Protein AF-A0A7S1D999-F1 (afdb_monomer_lite)

Sequence (293 aa):
MGGFPSGSELALCLEAIHGLDADVITWDFGMTDIPKWWKKAWYSYRTALHRNRPMIVDLNLQSGGHEGDSFPMRAWTNVPRYLEQFGVPAFHMKLAAWQHIKKELPDMFGLSYQEMDKVPKFVRHFKCQDKIEEGDPTCKTMKYTNINDKRCDNRKGQVSWHPGWRFNAIMGNLLAFFVADNLIEALKSLKEEEAGKDNKINPLELMEKYKKEEETDYEGLRSKANFTEALLFKGDGLNLLLGMEGNVSMHAKEWFTSEASVCHTAILPAQSRYLGYVTEREGEPYTFDNYRN

Radius of gyration: 22.51 Å; chains: 1; bounding box: 45×56×66 Å

pLDDT: mean 71.19, std 16.73, range [33.34, 96.75]

Structure (mmCIF, N/CA/C/O backbone):
data_AF-A0A7S1D999-F1
#
_entry.id   AF-A0A7S1D999-F1
#
loop_
_atom_site.group_PDB
_atom_site.id
_atom_site.type_symbol
_atom_site.label_atom_id
_atom_site.label_alt_id
_atom_site.label_comp_id
_atom_site.label_asym_id
_atom_site.label_entity_id
_atom_site.label_seq_id
_atom_site.pdbx_PDB_ins_code
_atom_site.Cartn_x
_atom_site.Cartn_y
_atom_site.Cartn_z
_atom_site.occupancy
_atom_site.B_iso_or_equiv
_atom_site.auth_seq_id
_atom_site.auth_comp_id
_atom_site.auth_asym_id
_atom_site.auth_atom_id
_atom_site.pdbx_PDB_model_num
ATOM 1 N N . MET A 1 1 ? 1.912 8.485 -21.912 1.00 38.12 1 MET A N 1
ATOM 2 C CA . MET A 1 1 ? 0.872 9.095 -21.062 1.00 38.12 1 MET A CA 1
ATOM 3 C C . MET A 1 1 ? 1.451 9.234 -19.666 1.00 38.12 1 MET A C 1
ATOM 5 O O . MET A 1 1 ? 2.079 8.289 -19.206 1.00 38.12 1 MET A O 1
ATOM 9 N N . GLY A 1 2 ? 1.404 10.450 -19.118 1.00 47.75 2 GLY A N 1
ATOM 10 C CA . GLY A 1 2 ? 1.969 10.816 -17.815 1.00 47.75 2 GLY A CA 1
ATOM 11 C C . GLY A 1 2 ? 1.051 10.424 -16.658 1.00 47.75 2 GLY A C 1
ATOM 12 O O . GLY A 1 2 ? -0.051 9.938 -16.897 1.00 47.75 2 GLY A O 1
ATOM 13 N N . GLY A 1 3 ? 1.526 10.611 -15.424 1.00 55.38 3 GLY A N 1
ATOM 14 C CA . GLY A 1 3 ? 0.766 10.281 -14.217 1.00 55.38 3 GLY A CA 1
ATOM 15 C C . GLY A 1 3 ? -0.616 10.944 -14.187 1.00 55.38 3 GLY A C 1
ATOM 16 O O . GLY A 1 3 ? -0.766 12.096 -14.595 1.00 55.38 3 GLY A O 1
ATOM 17 N N . PHE A 1 4 ? -1.607 10.211 -13.681 1.00 58.56 4 PHE A N 1
ATOM 18 C CA . PHE A 1 4 ? -2.983 10.676 -13.499 1.00 58.56 4 PHE A CA 1
ATOM 19 C C . PHE A 1 4 ? -3.171 11.264 -12.092 1.00 58.56 4 PHE A C 1
ATOM 21 O O . PHE A 1 4 ? -2.773 10.613 -11.131 1.00 58.56 4 PHE A O 1
ATOM 28 N N . PRO A 1 5 ? -3.733 12.476 -11.929 1.00 59.06 5 PRO A N 1
ATOM 29 C CA . PRO A 1 5 ? -3.983 13.052 -10.608 1.00 59.06 5 PRO A CA 1
ATOM 30 C C . PRO A 1 5 ? -5.144 12.339 -9.897 1.00 59.06 5 PRO A C 1
ATOM 32 O O . PRO A 1 5 ? -6.184 12.116 -10.506 1.00 59.06 5 PRO A O 1
ATOM 35 N N . SER A 1 6 ? -5.035 12.087 -8.587 1.00 60.47 6 SER A N 1
ATOM 36 C CA . SER A 1 6 ? -6.095 11.390 -7.822 1.00 60.47 6 SER A CA 1
ATOM 37 C C . SER A 1 6 ? -7.438 12.128 -7.799 1.00 60.47 6 SER A C 1
ATOM 39 O O . SER A 1 6 ? -8.509 11.530 -7.757 1.00 60.47 6 SER A O 1
ATOM 41 N N . GLY A 1 7 ? -7.378 13.464 -7.770 1.00 53.94 7 GLY A N 1
ATOM 42 C CA . GLY A 1 7 ? -8.481 14.258 -7.229 1.00 53.94 7 GLY A CA 1
ATOM 43 C C . GLY A 1 7 ? -9.740 14.346 -8.089 1.00 53.94 7 GLY A C 1
ATOM 44 O O . GLY A 1 7 ? -10.804 14.538 -7.519 1.00 53.94 7 GLY A O 1
ATOM 45 N N . SER A 1 8 ? -9.639 14.242 -9.415 1.00 49.59 8 SER A N 1
ATOM 46 C CA . SER A 1 8 ? -10.793 14.364 -10.323 1.00 49.59 8 SER A CA 1
ATOM 47 C C . SER A 1 8 ? -11.361 13.019 -10.785 1.00 49.59 8 SER A C 1
ATOM 49 O O . SER A 1 8 ? -12.393 13.013 -11.445 1.00 49.59 8 SER A O 1
ATOM 51 N N . GLU A 1 9 ? -10.713 11.898 -10.451 1.00 46.53 9 GLU A N 1
ATOM 52 C CA . GLU A 1 9 ? -11.048 10.580 -11.019 1.00 46.53 9 GLU A CA 1
ATOM 53 C C . GLU A 1 9 ? -11.239 9.471 -9.975 1.00 46.53 9 GLU A C 1
ATOM 55 O O . GLU A 1 9 ? -11.763 8.409 -10.306 1.00 46.53 9 GLU A O 1
ATOM 60 N N . LEU A 1 10 ? -10.867 9.689 -8.709 1.00 51.00 10 LEU A N 1
ATOM 61 C CA . LEU A 1 10 ? -11.206 8.751 -7.642 1.00 51.00 10 LEU A CA 1
ATOM 62 C C . LEU A 1 10 ? -12.632 9.007 -7.143 1.00 51.00 10 LEU A C 1
ATOM 64 O O . LEU A 1 10 ? -12.918 10.034 -6.537 1.00 51.00 10 LEU A O 1
ATOM 68 N N . A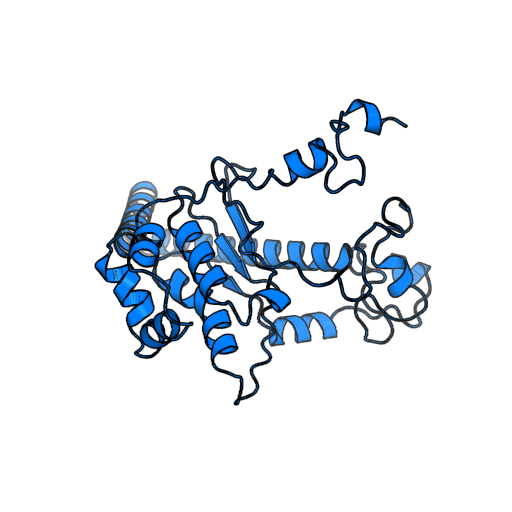LA A 1 11 ? -13.527 8.045 -7.349 1.00 50.12 11 ALA A N 1
ATOM 69 C CA . ALA A 1 11 ? -14.739 7.944 -6.544 1.00 50.12 11 ALA A CA 1
ATOM 70 C C . ALA A 1 11 ? -14.487 7.006 -5.377 1.00 50.12 11 ALA A C 1
ATOM 72 O O . ALA A 1 11 ? -14.011 5.885 -5.563 1.00 50.12 11 ALA A O 1
ATOM 73 N N . LEU A 1 12 ? -14.862 7.451 -4.184 1.00 51.12 12 LEU A N 1
ATOM 74 C CA . LEU A 1 12 ? -14.846 6.634 -2.983 1.00 51.12 12 LEU A CA 1
ATOM 75 C C . LEU A 1 12 ? -16.286 6.207 -2.664 1.00 51.12 12 LEU A C 1
ATOM 77 O O . LEU A 1 12 ? -16.854 6.589 -1.642 1.00 51.12 12 LEU A O 1
ATOM 81 N N . CYS A 1 13 ? -16.903 5.444 -3.568 1.00 47.81 13 CYS A N 1
ATOM 82 C CA . CYS A 1 13 ? -18.219 4.847 -3.331 1.00 47.81 13 CYS A CA 1
ATOM 83 C C . CYS A 1 13 ? -18.050 3.568 -2.503 1.00 47.81 13 CYS A C 1
ATOM 85 O O . CYS A 1 13 ? -18.130 2.457 -3.024 1.00 47.81 13 CYS A O 1
ATOM 87 N N . LEU A 1 14 ? -17.763 3.726 -1.213 1.00 49.47 14 LEU A N 1
ATOM 88 C CA . LEU A 1 14 ? -17.592 2.621 -0.269 1.00 49.47 14 LEU A CA 1
ATOM 89 C C . LEU A 1 14 ? -18.946 2.038 0.181 1.00 49.47 14 LEU A C 1
ATOM 91 O O . LEU A 1 14 ? -19.176 1.841 1.363 1.00 49.47 14 LEU A O 1
ATOM 95 N N . GLU A 1 15 ? -19.882 1.759 -0.726 1.00 40.75 15 GLU A N 1
ATOM 96 C CA . GLU A 1 15 ? -21.098 1.029 -0.315 1.00 40.75 15 GLU A CA 1
ATOM 97 C C . GLU A 1 15 ? -20.783 -0.447 -0.023 1.00 40.75 15 GLU A C 1
ATOM 99 O O . GLU A 1 15 ? -21.365 -1.038 0.885 1.00 40.75 15 GLU A O 1
ATOM 104 N N . ALA A 1 16 ? -19.813 -1.012 -0.752 1.00 38.38 16 ALA A N 1
ATOM 105 C CA . ALA A 1 16 ? -19.145 -2.279 -0.470 1.00 38.38 16 ALA A CA 1
ATOM 106 C C . ALA A 1 16 ? -17.896 -2.392 -1.364 1.00 38.38 16 ALA A C 1
ATOM 108 O O . ALA A 1 16 ? -18.019 -2.492 -2.588 1.00 38.38 16 ALA A O 1
ATOM 109 N N . ILE A 1 17 ? -16.691 -2.387 -0.786 1.00 41.50 17 ILE A N 1
ATOM 110 C CA . ILE A 1 17 ? -15.525 -2.962 -1.467 1.00 41.50 17 ILE A CA 1
ATOM 111 C C . ILE A 1 17 ? -15.607 -4.474 -1.213 1.00 41.50 17 ILE A C 1
ATOM 113 O O . ILE A 1 17 ? -16.061 -4.921 -0.170 1.00 41.50 17 ILE A O 1
ATOM 117 N N . HIS A 1 18 ? -15.333 -5.287 -2.229 1.00 33.34 18 HIS A N 1
ATOM 118 C CA . HIS A 1 18 ? -15.575 -6.728 -2.171 1.00 33.34 18 HIS A CA 1
ATOM 119 C C . HIS A 1 18 ? -14.920 -7.412 -0.955 1.00 33.34 18 HIS A C 1
ATOM 121 O O . HIS A 1 18 ? -13.702 -7.374 -0.811 1.00 33.34 18 HIS A O 1
ATOM 127 N N . GLY A 1 19 ? -15.739 -8.143 -0.190 1.00 41.88 19 GLY A N 1
ATOM 128 C CA . GLY A 1 19 ? -15.343 -8.931 0.982 1.00 41.88 19 GLY A CA 1
ATOM 129 C C . GLY A 1 19 ? -16.013 -8.398 2.248 1.00 41.88 19 GLY A C 1
ATOM 130 O O . GLY A 1 19 ? -16.134 -7.196 2.418 1.00 41.88 19 GLY A O 1
ATOM 131 N N . LEU A 1 20 ? -16.492 -9.278 3.129 1.00 43.66 20 LEU A N 1
ATOM 132 C CA . LEU A 1 20 ? -17.096 -8.865 4.407 1.00 43.66 20 LEU A CA 1
ATOM 133 C C . LEU A 1 20 ? -16.042 -8.542 5.483 1.00 43.66 20 LEU A C 1
ATOM 135 O O . LEU A 1 20 ? -16.407 -8.094 6.566 1.00 43.66 20 LEU A O 1
ATOM 139 N N . ASP A 1 21 ? -14.757 -8.772 5.186 1.00 49.41 21 ASP A N 1
ATOM 140 C CA . ASP A 1 21 ? -13.761 -9.025 6.230 1.00 49.41 21 ASP A CA 1
ATOM 141 C C . ASP A 1 21 ? -12.634 -7.973 6.312 1.00 49.41 21 ASP A C 1
ATOM 143 O O . ASP A 1 21 ? -12.076 -7.793 7.392 1.00 49.41 21 ASP A O 1
ATOM 147 N N . ALA A 1 22 ? -12.286 -7.264 5.223 1.00 56.66 22 ALA A N 1
ATOM 148 C CA . ALA A 1 22 ? -11.283 -6.186 5.249 1.00 56.66 22 ALA A CA 1
ATOM 149 C C . ALA A 1 22 ? -11.358 -5.262 4.018 1.00 56.66 22 ALA A C 1
ATOM 151 O O . ALA A 1 22 ? -11.098 -5.698 2.894 1.00 56.66 22 ALA A O 1
ATOM 152 N N . ASP A 1 23 ? -11.612 -3.969 4.237 1.00 65.38 23 ASP A N 1
ATOM 153 C CA . ASP A 1 23 ? -11.537 -2.950 3.188 1.00 65.38 23 ASP A CA 1
ATOM 154 C C . ASP A 1 23 ? -10.146 -2.289 3.184 1.00 65.38 23 ASP A C 1
ATOM 156 O O . ASP A 1 23 ? -9.642 -1.860 4.223 1.00 65.38 23 ASP A O 1
ATOM 160 N N . VAL A 1 24 ? -9.515 -2.183 2.009 1.00 67.56 24 VAL A N 1
ATOM 161 C CA . VAL A 1 24 ? -8.180 -1.582 1.846 1.00 67.56 24 VAL A CA 1
ATOM 162 C C . VAL A 1 24 ? -8.210 -0.496 0.781 1.00 67.56 24 VAL A C 1
ATOM 164 O O . VAL A 1 24 ? -8.623 -0.734 -0.354 1.00 67.56 24 VAL A O 1
ATOM 167 N N . ILE A 1 25 ? -7.696 0.684 1.122 1.00 73.44 25 ILE A N 1
ATOM 168 C CA . ILE A 1 25 ? -7.496 1.792 0.189 1.00 73.44 25 ILE A CA 1
ATOM 169 C C . ILE A 1 25 ? -6.010 1.979 -0.042 1.00 73.44 25 ILE A C 1
ATOM 171 O O . ILE A 1 25 ? -5.278 2.458 0.820 1.00 73.44 25 ILE A O 1
ATOM 175 N N . THR A 1 26 ? -5.567 1.605 -1.237 1.00 72.94 26 THR A N 1
ATOM 176 C CA . THR A 1 26 ? -4.190 1.823 -1.673 1.00 72.94 26 THR A CA 1
ATOM 177 C C . THR A 1 26 ? -4.052 3.189 -2.329 1.00 72.94 26 THR A C 1
ATOM 179 O O . THR A 1 26 ? -4.773 3.485 -3.286 1.00 72.94 26 THR A O 1
ATOM 182 N N . TRP A 1 27 ? -3.099 3.999 -1.875 1.00 75.31 27 TRP A N 1
ATOM 183 C CA . TRP A 1 27 ? -2.817 5.309 -2.456 1.00 75.31 27 TRP A CA 1
ATOM 184 C C . TRP A 1 27 ? -1.473 5.299 -3.197 1.00 75.31 27 TRP A C 1
ATOM 186 O O . TRP A 1 27 ? -0.416 5.296 -2.571 1.00 75.31 27 TRP A O 1
ATOM 196 N N . ASP A 1 28 ? -1.511 5.308 -4.535 1.00 70.44 28 ASP A N 1
ATOM 197 C CA . ASP A 1 28 ? -0.323 5.262 -5.414 1.00 70.44 28 ASP A CA 1
ATOM 198 C C . ASP A 1 28 ? -0.282 6.465 -6.376 1.00 70.44 28 ASP A C 1
ATOM 200 O O . ASP A 1 28 ? -0.103 6.346 -7.585 1.00 70.44 28 ASP A O 1
ATOM 204 N N . PHE A 1 29 ? -0.493 7.664 -5.826 1.00 73.44 29 PHE A N 1
ATOM 205 C CA . PHE A 1 29 ? -0.501 8.930 -6.577 1.00 73.44 29 PHE A CA 1
ATOM 206 C C . PHE A 1 29 ? 0.694 9.827 -6.249 1.00 73.44 29 PHE A C 1
ATOM 208 O O . PHE A 1 29 ? 0.653 11.034 -6.480 1.00 73.44 29 PHE A O 1
ATOM 215 N N . GLY A 1 30 ? 1.775 9.258 -5.701 1.00 70.69 30 GLY A N 1
ATOM 216 C CA . GLY A 1 30 ? 2.942 10.027 -5.256 1.00 70.69 30 GLY A CA 1
ATOM 217 C C . GLY A 1 30 ? 3.442 10.999 -6.328 1.00 70.69 30 GLY A C 1
ATOM 218 O O . GLY A 1 30 ? 3.571 12.191 -6.077 1.00 70.69 30 GLY A O 1
ATOM 219 N N . MET A 1 31 ? 3.607 10.540 -7.568 1.00 70.50 31 MET A N 1
ATOM 220 C CA . MET A 1 31 ? 4.144 11.386 -8.640 1.00 70.50 31 MET A CA 1
ATOM 221 C C . MET A 1 31 ? 3.264 12.590 -9.013 1.00 70.50 31 MET A C 1
ATOM 223 O O . MET A 1 31 ? 3.796 13.615 -9.433 1.00 70.50 31 MET A O 1
ATOM 227 N N . THR A 1 32 ? 1.940 12.490 -8.890 1.00 73.12 32 THR A N 1
ATOM 228 C CA . THR A 1 32 ? 1.010 13.554 -9.312 1.00 73.12 32 THR A CA 1
ATOM 229 C C . THR A 1 32 ? 0.525 14.425 -8.169 1.00 73.12 32 THR A C 1
ATOM 231 O O . THR A 1 32 ? 0.137 15.577 -8.384 1.00 73.12 32 THR A O 1
ATOM 234 N N . ASP A 1 33 ? 0.550 13.882 -6.956 1.00 73.69 33 ASP A N 1
ATOM 235 C CA . ASP A 1 33 ? -0.098 14.482 -5.804 1.00 73.69 33 ASP A CA 1
ATOM 236 C C . ASP A 1 33 ? 0.865 14.888 -4.695 1.00 73.69 33 ASP A C 1
ATOM 238 O O . ASP A 1 33 ? 0.412 15.528 -3.751 1.00 73.69 33 ASP A O 1
ATOM 242 N N . ILE A 1 34 ? 2.174 14.624 -4.801 1.00 74.00 34 ILE A N 1
ATOM 243 C CA . ILE A 1 34 ? 3.170 15.251 -3.912 1.00 74.00 34 ILE A CA 1
ATOM 244 C C . ILE A 1 34 ? 2.922 16.769 -3.751 1.00 74.00 34 ILE A C 1
ATOM 246 O O . ILE A 1 34 ? 2.824 17.226 -2.609 1.00 74.00 34 ILE A O 1
ATOM 250 N N . PRO A 1 35 ? 2.732 17.575 -4.823 1.00 72.12 35 PRO A N 1
ATOM 251 C CA . PRO A 1 35 ? 2.440 19.005 -4.660 1.00 72.12 35 PRO A CA 1
ATOM 252 C C . PRO A 1 35 ? 1.011 19.284 -4.160 1.00 72.12 35 PRO A C 1
ATOM 254 O O . PRO A 1 35 ? 0.686 20.411 -3.797 1.00 72.12 35 PRO A O 1
ATOM 257 N N . LYS A 1 36 ? 0.137 18.273 -4.148 1.00 76.31 36 LYS A N 1
ATOM 258 C CA . LYS A 1 36 ? -1.283 18.348 -3.778 1.00 76.31 36 LYS A CA 1
ATOM 259 C C . LYS A 1 36 ? -1.591 17.389 -2.627 1.00 76.31 36 LYS A C 1
ATOM 261 O O . LYS A 1 36 ? -2.630 16.735 -2.625 1.00 76.31 36 LYS A O 1
ATOM 266 N N . TRP A 1 37 ? -0.690 17.305 -1.650 1.00 76.25 37 TRP A N 1
ATOM 267 C CA . TRP A 1 37 ? -0.774 16.359 -0.534 1.00 76.25 37 TRP A CA 1
ATOM 268 C C . TRP A 1 37 ? -2.077 16.472 0.269 1.00 76.25 37 TRP A C 1
ATOM 270 O O . TRP A 1 37 ? -2.546 15.482 0.826 1.00 76.25 37 TRP A O 1
ATOM 280 N N . TRP A 1 38 ? -2.707 17.650 0.268 1.00 73.56 38 TRP A N 1
ATOM 281 C CA . TRP A 1 38 ? -4.025 17.871 0.857 1.00 73.56 38 TRP A CA 1
ATOM 282 C C . TRP A 1 38 ? -5.104 16.964 0.253 1.00 73.56 38 TRP A C 1
ATOM 284 O O . TRP A 1 38 ? -6.049 16.622 0.950 1.00 73.56 38 TRP A O 1
ATOM 294 N N . LYS A 1 39 ? -4.975 16.538 -1.015 1.00 76.94 39 LYS A N 1
ATOM 295 C CA . LYS A 1 39 ? -5.904 15.585 -1.642 1.00 76.94 39 LYS A CA 1
ATOM 296 C C . LYS A 1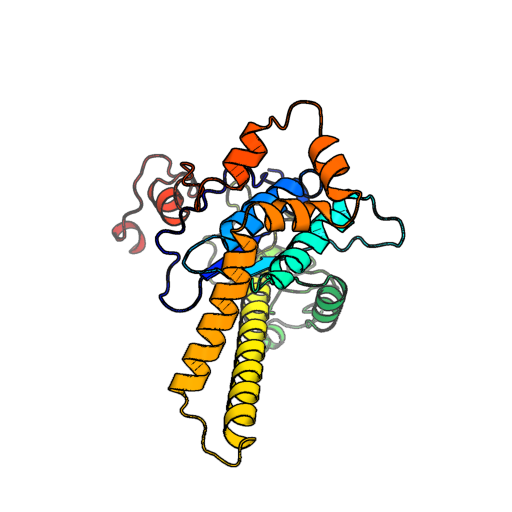 39 ? -5.825 14.237 -0.957 1.00 76.94 39 LYS A C 1
ATOM 298 O O . LYS A 1 39 ? -6.847 13.679 -0.589 1.00 76.94 39 LYS A O 1
ATOM 303 N N . LYS A 1 40 ? -4.611 13.745 -0.731 1.00 79.69 40 LYS A N 1
ATOM 304 C CA . LYS A 1 40 ? -4.401 12.531 0.048 1.00 79.69 40 LYS A CA 1
ATOM 305 C C . LYS A 1 40 ? -4.959 12.705 1.455 1.00 79.69 40 LYS A C 1
ATOM 307 O O . LYS A 1 40 ? -5.767 11.893 1.868 1.00 79.69 40 LYS A O 1
ATOM 312 N N . ALA A 1 41 ? -4.623 13.797 2.145 1.00 77.56 41 ALA A N 1
ATOM 313 C CA . ALA A 1 41 ? -5.179 14.086 3.470 1.00 77.56 41 ALA A CA 1
ATOM 314 C C . ALA A 1 41 ? -6.718 14.070 3.471 1.00 77.56 41 ALA A C 1
ATOM 316 O O . ALA A 1 41 ? -7.325 13.477 4.357 1.00 77.56 41 ALA A O 1
ATOM 317 N N . TRP A 1 42 ? -7.343 14.652 2.446 1.00 76.00 42 TRP A N 1
ATOM 318 C CA . TRP A 1 42 ? -8.789 14.653 2.260 1.00 76.00 42 TRP A CA 1
ATOM 319 C C . TRP A 1 42 ? -9.371 13.252 2.110 1.00 76.00 42 TRP A C 1
ATOM 321 O O . TRP A 1 42 ? -10.264 12.874 2.868 1.00 76.00 42 TRP A O 1
ATOM 331 N N . TYR A 1 43 ? -8.870 12.487 1.138 1.00 77.25 43 TYR A N 1
ATOM 332 C CA . TYR A 1 43 ? -9.363 11.143 0.864 1.00 77.25 43 TYR A CA 1
ATOM 333 C C . TYR A 1 43 ? -9.104 10.225 2.045 1.00 77.25 43 TYR A C 1
ATOM 335 O O . TYR A 1 43 ? -10.016 9.523 2.460 1.00 77.25 43 TYR A O 1
ATOM 343 N N . SER A 1 44 ? -7.910 10.266 2.626 1.00 78.81 44 SER A N 1
ATOM 344 C CA . SER A 1 44 ? -7.539 9.462 3.783 1.00 78.81 44 SER A CA 1
ATOM 345 C C . SER A 1 44 ? -8.398 9.800 5.011 1.00 78.81 44 SER A C 1
ATOM 347 O O . SER A 1 44 ? -8.871 8.892 5.685 1.00 78.81 44 SER A O 1
ATOM 349 N N . TYR A 1 45 ? -8.710 11.076 5.258 1.00 77.62 45 TYR A N 1
ATOM 350 C CA . TYR A 1 45 ? -9.636 11.456 6.330 1.00 77.62 45 TYR A CA 1
ATOM 351 C C . TYR A 1 45 ? -11.074 10.990 6.072 1.00 77.62 45 TYR A C 1
ATOM 353 O O . TYR A 1 45 ? -11.733 10.463 6.962 1.00 77.62 45 TYR A O 1
ATOM 361 N N . ARG A 1 46 ? -11.585 11.135 4.848 1.00 76.31 46 ARG A N 1
ATOM 362 C CA . ARG A 1 46 ? -12.936 10.649 4.527 1.00 76.31 46 ARG A CA 1
ATOM 363 C C . ARG A 1 46 ? -13.041 9.128 4.556 1.00 76.31 46 ARG A C 1
ATOM 365 O O . ARG A 1 46 ? -14.051 8.592 4.987 1.00 76.31 46 ARG A O 1
ATOM 372 N N . THR A 1 47 ? -11.979 8.458 4.132 1.00 76.06 47 THR A N 1
ATOM 373 C CA . THR A 1 47 ? -11.792 7.010 4.245 1.00 76.06 47 THR A CA 1
ATOM 374 C C . THR A 1 47 ? -11.859 6.582 5.705 1.00 76.06 47 THR A C 1
ATOM 376 O O . THR A 1 47 ? -12.592 5.656 6.034 1.00 76.06 47 THR A O 1
ATOM 379 N N . ALA A 1 48 ? -11.176 7.319 6.583 1.00 77.31 48 ALA A N 1
ATOM 380 C CA . ALA A 1 48 ? -11.267 7.121 8.017 1.00 77.31 48 ALA A CA 1
ATOM 381 C C . ALA A 1 48 ? -12.697 7.318 8.533 1.00 77.31 48 ALA A C 1
ATOM 383 O O . ALA A 1 48 ? -13.146 6.505 9.315 1.00 77.31 48 ALA A O 1
ATOM 384 N N . LEU A 1 49 ? -13.446 8.317 8.052 1.00 75.81 49 LEU A N 1
ATOM 385 C CA . LEU A 1 49 ? -14.848 8.547 8.434 1.00 75.81 49 LEU A CA 1
ATOM 386 C C . LEU A 1 49 ? -15.864 7.535 7.862 1.00 75.81 49 LEU A C 1
ATOM 388 O O . LEU A 1 49 ? -17.068 7.630 8.162 1.00 75.81 49 LEU A O 1
ATOM 392 N N . HIS A 1 50 ? -15.412 6.567 7.068 1.00 75.06 50 HIS A N 1
ATOM 393 C CA . HIS A 1 50 ? -16.279 5.554 6.497 1.00 75.06 50 HIS A CA 1
ATOM 394 C C . HIS A 1 50 ? -16.725 4.512 7.535 1.00 75.06 50 HIS A C 1
ATOM 396 O O . HIS A 1 50 ? -15.954 4.102 8.397 1.00 75.06 50 HIS A O 1
ATOM 402 N N . ARG A 1 51 ? -17.966 4.014 7.423 1.00 70.81 51 ARG A N 1
ATOM 403 C CA . ARG A 1 51 ? -18.541 3.055 8.389 1.00 70.81 51 ARG A CA 1
ATOM 404 C C . ARG A 1 51 ? -17.727 1.762 8.514 1.00 70.81 51 ARG A C 1
ATOM 406 O O . ARG A 1 51 ? -17.648 1.216 9.606 1.00 70.81 51 ARG A O 1
ATOM 413 N N . ASN A 1 52 ? -17.137 1.299 7.415 1.00 68.31 52 ASN A N 1
ATOM 414 C CA . ASN A 1 52 ? -16.332 0.075 7.397 1.00 68.31 52 ASN A CA 1
ATOM 415 C C . ASN A 1 52 ? -14.870 0.297 7.811 1.00 68.31 52 ASN A C 1
ATOM 417 O O . ASN A 1 52 ? -14.108 -0.661 7.820 1.00 68.31 52 ASN A O 1
ATOM 421 N N . ARG A 1 53 ? -14.470 1.546 8.101 1.00 73.75 53 ARG A N 1
ATOM 422 C CA . ARG A 1 53 ? -13.124 1.912 8.576 1.00 73.75 53 ARG A CA 1
ATOM 423 C C . ARG A 1 53 ? -11.993 1.214 7.803 1.00 73.75 53 ARG A C 1
ATOM 425 O O . ARG A 1 53 ? -11.145 0.552 8.399 1.00 73.75 53 ARG A O 1
ATOM 432 N N . PRO A 1 54 ? -11.991 1.326 6.465 1.00 77.88 54 PRO A N 1
ATOM 433 C CA . PRO A 1 54 ? -10.961 0.720 5.643 1.00 77.88 54 PRO A CA 1
ATOM 434 C C . PRO A 1 54 ? -9.559 1.138 6.076 1.00 77.88 54 PRO A C 1
ATOM 436 O O . PRO A 1 54 ? -9.288 2.291 6.423 1.00 77.88 54 PRO A O 1
ATOM 439 N N . MET A 1 55 ? -8.647 0.193 5.935 1.00 82.81 55 MET A N 1
ATOM 440 C CA . MET A 1 55 ? -7.230 0.412 6.119 1.00 82.81 55 MET A CA 1
ATOM 441 C C . MET A 1 55 ? -6.644 1.219 4.972 1.00 82.81 55 MET A C 1
ATOM 443 O O . MET A 1 55 ? -6.923 0.971 3.799 1.00 82.81 55 MET A O 1
ATOM 447 N N . ILE A 1 56 ? -5.777 2.163 5.308 1.00 85.25 56 ILE A N 1
ATOM 448 C CA . ILE A 1 56 ? -5.095 3.018 4.342 1.00 85.25 56 ILE A CA 1
ATOM 449 C C . ILE A 1 56 ? -3.708 2.448 4.111 1.00 85.25 56 ILE A C 1
ATOM 451 O O . ILE A 1 56 ? -2.962 2.224 5.055 1.00 85.25 56 ILE A O 1
ATOM 455 N N . VAL A 1 57 ? -3.344 2.220 2.856 1.00 84.69 57 VAL A N 1
ATOM 456 C CA . VAL A 1 57 ? -2.039 1.676 2.491 1.00 84.69 57 VAL A CA 1
ATOM 457 C C . VAL A 1 57 ? -1.369 2.602 1.497 1.00 84.69 57 VAL A C 1
ATOM 459 O O . VAL A 1 57 ? -1.739 2.684 0.326 1.00 84.69 57 VAL A O 1
ATOM 462 N N . ASP A 1 58 ? -0.321 3.262 1.956 1.00 84.62 58 ASP A N 1
ATOM 463 C CA . ASP A 1 58 ? 0.534 4.064 1.107 1.00 84.62 58 ASP A CA 1
ATOM 464 C C . ASP A 1 58 ? 1.634 3.209 0.495 1.00 84.62 58 ASP A C 1
ATOM 466 O O . ASP A 1 58 ? 2.580 2.764 1.161 1.00 84.62 58 ASP A O 1
ATOM 470 N N . LEU A 1 59 ? 1.528 3.038 -0.817 1.00 77.00 59 LEU A N 1
ATOM 471 C CA . LEU A 1 59 ? 2.563 2.429 -1.631 1.00 77.00 59 LEU A CA 1
ATOM 472 C C . LEU A 1 59 ? 3.407 3.543 -2.250 1.00 77.00 59 LEU A C 1
ATOM 474 O O . LEU A 1 59 ? 2.909 4.621 -2.561 1.00 77.00 59 LEU A O 1
ATOM 478 N N . ASN A 1 60 ? 4.710 3.300 -2.402 1.00 67.88 60 ASN A N 1
ATOM 479 C CA . ASN A 1 60 ? 5.626 4.251 -3.036 1.00 67.88 60 ASN A CA 1
ATOM 480 C C . ASN A 1 60 ? 5.547 5.677 -2.467 1.00 67.88 60 ASN A C 1
ATOM 482 O O . ASN A 1 60 ? 5.515 6.664 -3.209 1.00 67.88 60 ASN A O 1
ATOM 486 N N . LEU A 1 61 ? 5.633 5.817 -1.141 1.00 62.41 61 LEU A N 1
ATOM 487 C CA . LEU A 1 61 ? 6.165 7.059 -0.597 1.00 62.41 61 LEU A CA 1
ATOM 488 C C . LEU A 1 61 ? 7.594 7.151 -1.128 1.00 62.41 61 LEU A C 1
ATOM 490 O O . LEU A 1 61 ? 8.487 6.487 -0.598 1.00 62.41 61 LEU A O 1
ATOM 494 N N . GLN A 1 62 ? 7.810 7.916 -2.204 1.00 59.03 62 GLN A N 1
ATOM 495 C CA . GLN A 1 62 ? 9.139 8.389 -2.559 1.00 59.03 62 GLN A CA 1
ATOM 496 C C . GLN A 1 62 ? 9.623 9.137 -1.325 1.00 59.03 62 GLN A C 1
ATOM 498 O O . GLN A 1 62 ? 9.338 10.311 -1.121 1.00 59.03 62 GLN A O 1
ATOM 503 N N . SER A 1 63 ? 10.282 8.404 -0.432 1.00 47.41 63 SER A N 1
ATOM 504 C CA . SER A 1 63 ? 10.962 8.954 0.718 1.00 47.41 63 SER A CA 1
ATOM 505 C C . SER A 1 63 ? 12.246 9.508 0.130 1.00 47.41 63 SER A C 1
ATOM 507 O O . SER A 1 63 ? 13.326 8.976 0.344 1.00 47.41 63 SER A O 1
ATOM 509 N N . GLY A 1 64 ? 12.104 10.560 -0.673 1.00 43.31 64 GLY A N 1
ATOM 510 C CA . GLY A 1 64 ? 13.210 11.383 -1.114 1.00 43.31 64 GLY A CA 1
ATOM 511 C C . GLY A 1 64 ? 13.837 12.145 0.041 1.00 43.31 64 GLY A C 1
ATOM 512 O O . GLY A 1 64 ? 14.662 12.981 -0.270 1.00 43.31 64 GLY A O 1
ATOM 513 N N . GLY A 1 65 ? 13.468 11.821 1.299 1.00 42.88 65 GLY A N 1
ATOM 514 C CA . GLY A 1 65 ? 13.857 12.380 2.591 1.00 42.88 65 GLY A CA 1
ATOM 515 C C . GLY A 1 65 ? 15.350 12.431 2.804 1.00 42.88 65 GLY A C 1
ATOM 516 O O . GLY A 1 65 ? 15.862 11.827 3.740 1.00 42.88 65 GLY A O 1
ATOM 517 N N . HIS A 1 66 ? 16.042 13.174 1.961 1.00 47.94 66 HIS A N 1
ATOM 518 C CA . HIS A 1 66 ? 17.249 13.844 2.351 1.00 47.94 66 HIS A CA 1
ATOM 519 C C . HIS A 1 66 ? 16.855 14.878 3.412 1.00 47.94 66 HIS A C 1
ATOM 521 O O . HIS A 1 66 ? 15.799 15.520 3.337 1.00 47.94 66 HIS A O 1
ATOM 527 N N . GLU A 1 67 ? 17.688 15.026 4.440 1.00 42.91 67 GLU A N 1
ATOM 528 C CA . GLU A 1 67 ? 17.632 16.181 5.333 1.00 42.91 67 GLU A CA 1
ATOM 529 C C . GLU A 1 67 ? 17.750 17.450 4.471 1.00 42.91 67 GLU A C 1
ATOM 531 O O . GLU A 1 67 ? 18.832 17.819 4.032 1.00 42.91 67 GLU A O 1
ATOM 536 N N . GLY A 1 68 ? 16.611 18.058 4.130 1.00 53.50 68 GLY A N 1
ATOM 537 C CA . GLY A 1 68 ? 16.531 19.141 3.141 1.00 53.50 68 GLY A CA 1
ATOM 538 C C . GLY A 1 68 ? 15.298 19.084 2.240 1.00 53.50 68 GLY A C 1
ATOM 539 O O . GLY A 1 68 ? 15.014 20.048 1.534 1.00 53.50 68 GLY A O 1
ATOM 540 N N . ASP A 1 69 ? 14.537 17.992 2.291 1.00 58.50 69 ASP A N 1
ATOM 541 C CA . ASP A 1 69 ? 13.323 17.858 1.499 1.00 58.50 69 ASP A CA 1
ATOM 542 C C . ASP A 1 69 ? 12.322 18.984 1.708 1.00 58.50 69 ASP A C 1
ATOM 544 O O . ASP A 1 69 ? 11.970 19.343 2.839 1.00 58.50 69 ASP A O 1
ATOM 548 N N . SER A 1 70 ? 11.822 19.483 0.576 1.00 59.09 70 SER A N 1
ATOM 549 C CA . SER A 1 70 ? 10.769 20.486 0.529 1.00 59.09 70 SER A CA 1
ATOM 550 C C . SER A 1 70 ? 9.573 20.064 1.388 1.00 59.09 70 SER A C 1
ATOM 552 O O . SER A 1 70 ? 9.150 18.904 1.404 1.00 59.09 70 SER A O 1
ATOM 554 N N . PHE A 1 71 ? 9.012 21.042 2.093 1.00 61.25 71 PHE A N 1
ATOM 555 C CA . PHE A 1 71 ? 7.886 20.898 3.010 1.00 61.25 71 PHE A CA 1
ATOM 556 C C . PHE A 1 71 ? 6.747 19.952 2.518 1.00 61.25 71 PHE A C 1
ATOM 558 O O . PHE A 1 71 ? 6.298 19.122 3.318 1.00 61.25 71 PHE A O 1
ATOM 565 N N . PRO A 1 72 ? 6.294 19.978 1.240 1.00 64.69 72 PRO A N 1
ATOM 566 C CA . PRO A 1 72 ? 5.194 19.127 0.761 1.00 64.69 72 PRO A CA 1
ATOM 567 C C . PRO A 1 72 ? 5.431 17.620 0.943 1.00 64.69 72 PRO A C 1
ATOM 569 O O . PRO A 1 72 ? 4.494 16.868 1.210 1.00 64.69 72 PRO A O 1
ATOM 572 N N . MET A 1 73 ? 6.687 17.175 0.870 1.00 66.12 73 MET A N 1
ATOM 573 C CA . MET A 1 73 ? 7.064 15.765 1.007 1.00 66.12 73 MET A CA 1
ATOM 574 C C . MET A 1 73 ? 6.922 15.269 2.456 1.00 66.12 73 MET A C 1
ATOM 576 O O . MET A 1 73 ? 6.503 14.134 2.706 1.00 66.12 73 MET A O 1
ATOM 580 N N . ARG A 1 74 ? 7.186 16.141 3.440 1.00 68.06 74 ARG A N 1
ATOM 581 C CA . ARG A 1 74 ? 6.962 15.834 4.863 1.00 68.06 74 ARG A CA 1
ATOM 582 C C . ARG A 1 74 ? 5.473 15.771 5.188 1.00 68.06 74 ARG A C 1
ATOM 584 O O . ARG A 1 74 ? 5.046 14.858 5.886 1.00 68.06 74 ARG A O 1
ATOM 591 N N . ALA A 1 75 ? 4.679 16.702 4.659 1.00 68.69 75 ALA A N 1
ATOM 592 C CA . ALA A 1 75 ? 3.229 16.677 4.841 1.00 68.69 75 ALA A CA 1
ATOM 593 C C . ALA A 1 75 ? 2.624 15.392 4.251 1.00 68.69 75 ALA A C 1
ATOM 595 O O . ALA A 1 75 ? 1.890 14.684 4.934 1.00 68.69 75 ALA A O 1
ATOM 596 N N . TRP A 1 76 ? 3.030 15.024 3.031 1.00 73.81 76 TRP A N 1
ATOM 597 C CA . TRP A 1 76 ? 2.599 13.796 2.362 1.00 73.81 76 TRP A CA 1
ATOM 598 C C . TRP A 1 76 ? 2.872 12.521 3.171 1.00 73.81 76 TRP A C 1
ATOM 600 O O . TRP A 1 76 ? 2.004 11.652 3.265 1.00 73.81 76 TRP A O 1
ATOM 610 N N . THR A 1 77 ? 4.069 12.394 3.746 1.00 74.25 77 THR A N 1
ATOM 611 C CA . THR A 1 77 ? 4.482 11.193 4.496 1.00 74.25 77 THR A CA 1
ATOM 612 C C . THR A 1 77 ? 3.873 11.110 5.897 1.00 74.25 77 THR A C 1
ATOM 614 O O . THR A 1 77 ? 3.799 10.017 6.452 1.00 74.25 77 THR A O 1
ATOM 617 N N . ASN A 1 78 ? 3.401 12.226 6.460 1.00 78.25 78 ASN A N 1
ATOM 618 C CA . ASN A 1 78 ? 2.795 12.248 7.791 1.00 78.25 78 ASN A CA 1
ATOM 619 C C . ASN A 1 78 ? 1.272 12.046 7.794 1.00 78.25 78 ASN A C 1
ATOM 621 O O . ASN A 1 78 ? 0.741 11.737 8.854 1.00 78.25 78 ASN A O 1
ATOM 625 N N . VAL A 1 79 ? 0.570 12.161 6.654 1.00 78.62 79 VAL A N 1
ATOM 626 C CA . VAL A 1 79 ? -0.894 11.934 6.591 1.00 78.62 79 VAL A CA 1
ATOM 627 C C . VAL A 1 79 ? -1.326 10.619 7.270 1.00 78.62 79 VAL A C 1
ATOM 629 O O . VAL A 1 79 ? -2.188 10.692 8.142 1.00 78.62 79 VAL A O 1
ATOM 632 N N . PRO A 1 80 ? -0.729 9.445 6.972 1.00 80.50 80 PRO A N 1
ATOM 633 C CA . PRO A 1 80 ? -1.090 8.192 7.648 1.00 80.50 80 PRO A CA 1
ATOM 634 C C . PRO A 1 80 ? -0.893 8.246 9.159 1.00 80.50 80 PRO A C 1
ATOM 636 O O . PRO A 1 80 ? -1.782 7.862 9.904 1.00 80.50 80 PRO A O 1
ATOM 639 N N . ARG A 1 81 ? 0.239 8.800 9.614 1.00 79.56 81 ARG A N 1
ATOM 640 C CA . ARG A 1 81 ? 0.575 8.902 11.043 1.00 79.56 81 ARG A CA 1
ATOM 641 C C . ARG A 1 81 ? -0.418 9.747 11.822 1.00 79.56 81 ARG A C 1
ATOM 643 O O . ARG A 1 81 ? -0.633 9.502 13.001 1.00 79.56 81 ARG A O 1
ATOM 650 N N . TYR A 1 82 ? -0.987 10.768 11.188 1.00 76.44 82 TYR A N 1
ATOM 651 C CA . TYR A 1 82 ? -2.046 11.547 11.818 1.00 76.44 82 TYR A CA 1
ATOM 652 C C . TYR A 1 82 ? -3.325 10.732 11.959 1.00 76.44 82 TYR A C 1
ATOM 654 O O . TYR A 1 82 ? -3.994 10.847 12.973 1.00 76.44 82 TYR A O 1
ATOM 662 N N . LEU A 1 83 ? -3.650 9.887 10.983 1.00 76.31 83 LEU A N 1
ATOM 663 C CA . LEU A 1 83 ? -4.848 9.051 11.027 1.00 76.31 83 LEU A CA 1
ATOM 664 C C . LEU A 1 83 ? -4.715 7.885 12.012 1.00 76.31 83 LEU A C 1
ATOM 666 O O . LEU A 1 83 ? -5.693 7.557 12.676 1.00 76.31 83 LEU A O 1
ATOM 670 N N . GLU A 1 84 ? -3.507 7.339 12.186 1.00 79.75 84 GLU A N 1
ATOM 671 C CA . GLU A 1 84 ? -3.199 6.346 13.230 1.00 79.75 84 GLU A CA 1
ATOM 672 C C . GLU A 1 84 ? -3.608 6.839 14.632 1.00 79.75 84 GLU A C 1
ATOM 674 O O . GLU A 1 84 ? -4.083 6.052 15.444 1.00 79.75 84 GLU A O 1
ATOM 679 N N . GLN A 1 85 ? -3.499 8.147 14.912 1.00 75.06 85 GLN A N 1
ATOM 680 C CA . GLN A 1 85 ? -3.897 8.740 16.203 1.00 75.06 85 GLN A CA 1
ATOM 681 C C . GLN A 1 85 ? -5.406 8.676 16.472 1.00 75.06 85 GLN A C 1
ATOM 683 O O . GLN A 1 85 ? -5.829 8.909 17.599 1.00 75.06 85 GLN A O 1
ATOM 688 N N . PHE A 1 86 ? -6.204 8.374 15.450 1.00 71.00 86 PHE A N 1
ATOM 689 C CA . PHE A 1 86 ? -7.658 8.256 15.524 1.00 71.00 86 PHE A CA 1
ATOM 690 C C . PHE A 1 86 ? -8.130 6.812 15.341 1.00 71.00 86 PHE A C 1
ATOM 692 O O . PHE A 1 86 ? -9.254 6.581 14.898 1.00 71.00 86 PHE A O 1
ATOM 699 N N . GLY A 1 87 ? -7.248 5.841 15.595 1.00 73.81 87 GLY A N 1
ATOM 700 C CA . GLY A 1 87 ? -7.561 4.419 15.464 1.00 73.81 87 GLY A CA 1
ATOM 701 C C . GLY A 1 87 ? -7.690 3.940 14.016 1.00 73.81 87 GLY A C 1
ATOM 702 O O . GLY A 1 87 ? -8.137 2.821 13.779 1.00 73.81 87 GLY A O 1
ATOM 703 N N . VAL A 1 88 ? -7.302 4.754 13.026 1.00 80.44 88 VAL A N 1
ATOM 704 C CA . VAL A 1 88 ? -7.351 4.352 11.616 1.00 80.44 88 VAL A CA 1
ATOM 705 C C . VAL A 1 88 ? -6.138 3.478 11.314 1.00 80.44 88 VAL A C 1
ATOM 707 O O . VAL A 1 88 ? -5.005 3.952 11.458 1.00 80.44 88 VAL A O 1
ATOM 710 N N . PRO A 1 89 ? -6.326 2.238 10.835 1.00 82.62 89 PRO A N 1
ATOM 711 C CA . PRO A 1 89 ? -5.203 1.415 10.429 1.00 82.62 89 PRO A CA 1
ATOM 712 C C . PRO A 1 89 ? -4.579 2.026 9.172 1.00 82.62 89 PRO A C 1
ATOM 714 O O . PRO A 1 89 ? -5.169 2.014 8.091 1.00 82.62 89 PRO A O 1
ATOM 717 N N . ALA A 1 90 ? -3.387 2.601 9.320 1.00 86.25 90 ALA A N 1
ATOM 718 C CA . ALA A 1 90 ? -2.668 3.238 8.230 1.00 86.25 90 ALA A CA 1
ATOM 719 C C . ALA A 1 90 ? -1.267 2.639 8.107 1.00 86.25 90 ALA A C 1
ATOM 721 O O . ALA A 1 90 ? -0.477 2.627 9.045 1.00 86.25 90 ALA A O 1
ATOM 722 N N . PHE A 1 91 ? -0.946 2.130 6.927 1.00 85.06 91 PHE A N 1
ATOM 723 C CA . PHE A 1 91 ? 0.310 1.464 6.638 1.00 85.06 91 PHE A CA 1
ATOM 724 C C . PHE A 1 91 ? 1.054 2.201 5.548 1.00 85.06 91 PH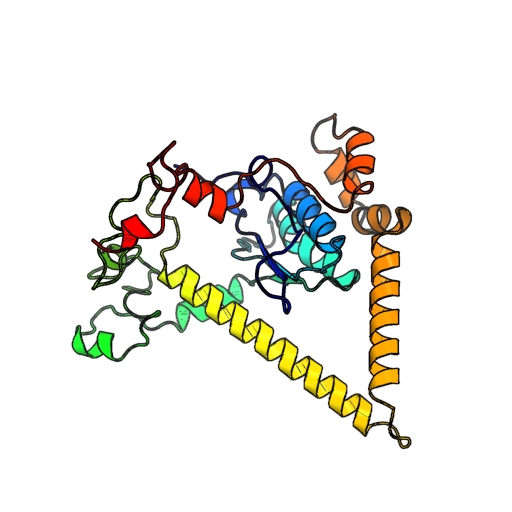E A C 1
ATOM 726 O O . PHE A 1 91 ? 0.478 2.676 4.573 1.00 85.06 91 PHE A O 1
ATOM 733 N N . HIS A 1 92 ? 2.367 2.285 5.709 1.00 85.12 92 HIS A N 1
ATOM 734 C CA . HIS A 1 92 ? 3.217 2.992 4.773 1.00 85.12 92 HIS A CA 1
ATOM 735 C C . HIS A 1 92 ? 4.475 2.187 4.481 1.00 85.12 92 HIS A C 1
ATOM 737 O O . HIS A 1 92 ? 5.233 1.818 5.382 1.00 85.12 92 HIS A O 1
ATOM 743 N N . MET A 1 93 ? 4.741 1.941 3.197 1.00 83.56 93 MET A N 1
ATOM 744 C CA . MET A 1 93 ? 5.998 1.316 2.803 1.00 83.56 93 MET A CA 1
ATOM 745 C C . MET A 1 93 ? 7.144 2.327 2.919 1.00 83.56 93 MET A C 1
ATOM 747 O O . MET A 1 93 ? 7.211 3.309 2.178 1.00 83.56 93 MET A O 1
ATOM 751 N N . LYS A 1 94 ? 8.095 2.057 3.819 1.00 83.19 94 LYS A N 1
ATOM 752 C CA . LYS A 1 94 ? 9.334 2.840 3.933 1.00 83.19 94 LYS A CA 1
ATOM 753 C C . LYS A 1 94 ? 10.249 2.562 2.741 1.00 83.19 94 LYS A C 1
ATOM 755 O O . LYS A 1 94 ? 10.537 1.402 2.446 1.00 83.19 94 LYS A O 1
ATOM 760 N N . LEU A 1 95 ? 10.804 3.609 2.123 1.00 81.00 95 LEU A N 1
ATOM 761 C CA . LEU A 1 95 ? 11.740 3.443 1.005 1.00 81.00 95 LEU A CA 1
ATOM 762 C C . LEU A 1 95 ? 12.964 2.602 1.384 1.00 81.00 95 LEU A C 1
ATOM 764 O O . LEU A 1 95 ? 13.387 1.773 0.588 1.00 81.00 95 LEU A O 1
ATOM 768 N N . ALA A 1 96 ? 13.506 2.768 2.593 1.00 85.06 96 ALA A N 1
ATOM 769 C CA . ALA A 1 96 ? 14.643 1.975 3.061 1.00 85.06 96 ALA A CA 1
ATOM 770 C C . ALA A 1 96 ? 14.317 0.470 3.121 1.00 85.06 96 ALA A C 1
ATOM 772 O O . ALA A 1 96 ? 15.125 -0.353 2.696 1.00 85.06 96 ALA A O 1
ATOM 773 N N . ALA A 1 97 ? 13.110 0.113 3.576 1.00 86.25 97 ALA A N 1
ATOM 774 C CA . ALA A 1 97 ? 12.647 -1.273 3.572 1.00 86.25 97 ALA A CA 1
ATOM 775 C C . ALA A 1 97 ? 12.501 -1.792 2.135 1.00 86.25 97 ALA A C 1
ATOM 777 O O . ALA A 1 97 ? 12.981 -2.876 1.817 1.00 86.25 97 ALA A O 1
ATOM 778 N N . TRP A 1 98 ? 11.936 -0.984 1.235 1.00 86.69 98 TRP A N 1
ATOM 779 C CA . TRP A 1 98 ? 11.836 -1.336 -0.181 1.00 86.69 98 TRP A CA 1
ATOM 780 C C . TRP A 1 98 ? 13.203 -1.511 -0.857 1.00 86.69 98 TRP A C 1
ATOM 782 O O . TRP A 1 98 ? 13.402 -2.436 -1.640 1.00 86.69 98 TRP A O 1
ATOM 792 N N . GLN A 1 99 ? 14.170 -0.649 -0.544 1.00 89.00 99 GLN A N 1
ATOM 793 C CA . GLN A 1 99 ? 15.547 -0.768 -1.023 1.00 89.00 99 GLN A CA 1
ATOM 794 C C . GLN A 1 99 ? 16.217 -2.039 -0.501 1.00 89.00 99 GLN A C 1
ATOM 796 O O . GLN A 1 99 ? 16.939 -2.685 -1.255 1.00 89.00 99 GLN A O 1
ATOM 801 N N . HIS A 1 100 ? 15.974 -2.409 0.759 1.00 91.44 100 HIS A N 1
ATOM 802 C CA . HIS A 1 100 ? 16.461 -3.669 1.308 1.00 91.44 100 HIS A CA 1
ATOM 803 C C . HIS A 1 100 ? 15.846 -4.862 0.568 1.00 91.44 100 HIS A C 1
ATOM 805 O O . HIS A 1 100 ? 16.587 -5.676 0.030 1.00 91.44 100 HIS A O 1
ATOM 811 N N . ILE A 1 101 ? 14.519 -4.892 0.399 1.00 91.25 101 ILE A N 1
ATOM 812 C CA . ILE A 1 101 ? 13.822 -5.937 -0.368 1.00 91.25 101 ILE A CA 1
ATOM 813 C C . ILE A 1 101 ? 14.400 -6.054 -1.786 1.00 91.25 101 ILE A C 1
ATOM 815 O O . ILE A 1 101 ? 14.743 -7.145 -2.224 1.00 91.25 101 ILE A O 1
ATOM 819 N N . LYS A 1 102 ? 14.590 -4.934 -2.495 1.00 91.31 102 LYS A N 1
ATOM 820 C CA . LYS A 1 102 ? 15.195 -4.918 -3.840 1.00 91.31 102 LYS A CA 1
ATOM 821 C C . LYS A 1 102 ? 16.587 -5.549 -3.899 1.00 91.31 102 LYS A C 1
ATOM 823 O O . LYS A 1 102 ? 16.934 -6.141 -4.923 1.00 91.31 102 LYS A O 1
ATOM 828 N N . LYS A 1 103 ? 17.392 -5.397 -2.845 1.00 94.12 103 LYS A N 1
ATOM 829 C CA . LYS A 1 103 ? 18.731 -5.995 -2.765 1.00 94.12 103 LYS A CA 1
ATOM 830 C C . LYS A 1 103 ? 18.655 -7.509 -2.597 1.00 94.12 103 LYS A C 1
ATOM 832 O O . LYS A 1 103 ? 19.382 -8.202 -3.297 1.00 94.12 103 LYS A O 1
ATOM 837 N N . GLU A 1 104 ? 17.739 -7.988 -1.758 1.00 95.19 104 GLU A N 1
ATOM 838 C CA . GLU A 1 104 ? 17.558 -9.417 -1.461 1.00 95.19 104 GLU A CA 1
ATOM 839 C C . GLU A 1 104 ? 16.871 -10.203 -2.589 1.00 95.19 104 GLU A C 1
ATOM 841 O O . GLU A 1 104 ? 16.953 -11.430 -2.644 1.00 95.19 104 GLU A O 1
ATOM 846 N N . LEU A 1 105 ? 16.181 -9.523 -3.510 1.00 95.19 105 LEU A N 1
ATOM 847 C CA . LEU A 1 105 ? 15.573 -10.194 -4.656 1.00 95.19 105 LEU A CA 1
ATOM 848 C C . LEU A 1 105 ? 16.657 -10.793 -5.572 1.00 95.19 105 LEU A C 1
ATOM 850 O O . LEU A 1 105 ? 17.612 -10.092 -5.925 1.00 95.19 105 LEU A O 1
ATOM 854 N N . PRO A 1 106 ? 16.507 -12.064 -5.992 1.00 95.94 106 PRO A N 1
ATOM 855 C CA . PRO A 1 106 ? 17.493 -12.746 -6.814 1.00 95.94 106 PRO A CA 1
ATOM 856 C C . PRO A 1 106 ? 17.601 -12.084 -8.188 1.00 95.94 106 PRO A C 1
ATOM 858 O O . PRO A 1 106 ? 16.593 -11.743 -8.811 1.00 95.94 106 PRO A O 1
ATOM 861 N N . ASP A 1 107 ? 18.833 -11.934 -8.665 1.00 96.62 107 ASP A N 1
ATOM 862 C CA . ASP A 1 107 ? 19.133 -11.423 -9.999 1.00 96.62 107 ASP A CA 1
ATOM 863 C C . ASP A 1 107 ? 19.155 -12.579 -11.004 1.00 96.62 107 ASP A C 1
ATOM 865 O O . ASP A 1 107 ? 19.813 -13.596 -10.786 1.00 96.62 107 ASP A O 1
ATOM 869 N N . MET A 1 108 ? 18.401 -12.445 -12.093 1.00 96.38 108 MET A N 1
ATOM 870 C CA . MET A 1 108 ? 18.330 -13.461 -13.143 1.00 96.38 108 MET A CA 1
ATOM 871 C C . MET A 1 108 ? 19.482 -13.351 -14.147 1.00 96.38 108 MET A C 1
ATOM 873 O O . MET A 1 108 ? 19.614 -14.204 -15.026 1.00 96.38 108 MET A O 1
ATOM 877 N N . PHE A 1 109 ? 20.303 -12.303 -14.072 1.00 96.44 109 PHE A N 1
ATOM 878 C CA . PHE A 1 109 ? 21.424 -12.134 -14.982 1.00 96.44 109 PHE A CA 1
ATOM 879 C C . PHE A 1 109 ? 22.435 -13.280 -14.837 1.00 96.44 109 PHE A C 1
ATOM 881 O O . PHE A 1 109 ? 22.912 -13.581 -13.748 1.00 96.44 109 PHE A O 1
ATOM 888 N N . GLY A 1 110 ? 22.760 -13.924 -15.960 1.00 94.62 110 GLY A N 1
ATOM 889 C CA . GLY A 1 110 ? 23.688 -15.058 -16.010 1.00 94.62 110 GLY A CA 1
ATOM 890 C C . GLY A 1 110 ? 23.072 -16.425 -15.693 1.00 94.62 110 GLY A C 1
ATOM 891 O O . GLY A 1 110 ? 23.746 -17.429 -15.907 1.00 94.62 110 GLY A O 1
ATOM 892 N N . LEU A 1 111 ? 21.810 -16.494 -15.253 1.00 95.81 111 LEU A N 1
ATOM 893 C CA . LEU A 1 111 ? 21.119 -17.769 -15.038 1.00 95.81 111 LEU A CA 1
ATOM 894 C C . LEU A 1 111 ? 20.596 -18.352 -16.358 1.00 95.81 111 LEU A C 1
ATOM 896 O O . LEU A 1 111 ? 20.139 -17.631 -17.247 1.00 95.81 111 LEU A O 1
ATOM 900 N N . SER A 1 112 ? 20.608 -19.677 -16.475 1.00 94.88 112 SER A N 1
ATOM 901 C CA . SER A 1 112 ? 19.911 -20.397 -17.544 1.00 94.88 112 SER A CA 1
ATOM 902 C C . SER A 1 112 ? 18.393 -20.413 -17.309 1.00 94.88 112 SER A C 1
ATOM 904 O O . SER A 1 112 ? 17.922 -20.288 -16.178 1.00 94.88 112 SER A O 1
ATOM 906 N N . TYR A 1 113 ? 17.592 -20.639 -18.358 1.00 91.31 113 TYR A N 1
ATOM 907 C CA . TYR A 1 113 ? 16.129 -20.753 -18.221 1.00 91.31 113 TYR A CA 1
ATOM 908 C C . TYR A 1 113 ? 15.702 -21.839 -17.217 1.00 91.31 113 TYR A C 1
ATOM 910 O O . TYR A 1 113 ? 14.772 -21.628 -16.445 1.00 91.31 113 TYR A O 1
ATOM 918 N N . GLN A 1 114 ? 16.427 -22.963 -17.161 1.00 94.19 114 GLN A N 1
ATOM 919 C CA . GLN A 1 114 ? 16.157 -24.047 -16.208 1.00 94.19 114 GLN A CA 1
ATOM 920 C C . GLN A 1 114 ? 16.414 -23.635 -14.752 1.00 94.19 114 GLN A C 1
ATOM 922 O O . GLN A 1 114 ? 15.757 -24.136 -13.841 1.00 94.19 114 GLN A O 1
ATOM 927 N N . GLU A 1 115 ? 17.374 -22.741 -14.514 1.00 95.62 115 GLU A N 1
ATOM 928 C CA . GLU A 1 115 ? 17.641 -22.185 -13.186 1.00 95.62 115 GLU A CA 1
ATOM 929 C C . GLU A 1 115 ? 16.607 -21.125 -12.817 1.00 95.62 115 GLU A C 1
ATOM 931 O O . GLU A 1 115 ? 16.077 -21.157 -11.706 1.00 95.62 115 GLU A O 1
ATOM 936 N N . MET A 1 116 ? 16.242 -20.250 -13.761 1.00 93.69 116 MET A N 1
ATOM 937 C CA . MET A 1 116 ? 15.164 -19.276 -13.562 1.00 93.69 116 MET A CA 1
ATOM 938 C C . MET A 1 116 ? 13.839 -19.969 -13.222 1.00 93.69 116 MET A C 1
ATOM 940 O O . MET A 1 116 ? 13.099 -19.501 -12.360 1.00 93.69 116 MET A O 1
ATOM 944 N N . ASP A 1 117 ? 13.550 -21.125 -13.822 1.00 91.00 117 ASP A N 1
ATOM 945 C CA . ASP A 1 117 ? 12.329 -21.882 -13.541 1.00 91.00 117 ASP A CA 1
ATOM 946 C C . ASP A 1 117 ? 12.254 -22.483 -12.132 1.00 91.00 117 ASP A C 1
ATOM 948 O O . ASP A 1 117 ? 11.164 -22.847 -11.681 1.00 91.00 117 ASP A O 1
ATOM 952 N N . LYS A 1 118 ? 13.369 -22.532 -11.397 1.00 95.56 118 LYS A N 1
ATOM 953 C CA . LYS A 1 118 ? 13.385 -22.930 -9.981 1.00 95.56 118 LYS A CA 1
ATOM 954 C C . LYS A 1 118 ? 13.036 -21.773 -9.044 1.00 95.56 118 LYS A C 1
ATOM 956 O O . LYS A 1 118 ? 12.647 -22.006 -7.904 1.00 95.56 118 LYS A O 1
ATOM 961 N N . VAL A 1 119 ? 13.138 -20.531 -9.515 1.00 94.06 119 VAL A N 1
ATOM 962 C CA . VAL A 1 119 ? 12.797 -19.328 -8.743 1.00 94.06 119 VAL A CA 1
ATOM 963 C C . VAL A 1 119 ? 11.266 -19.212 -8.627 1.00 94.06 119 VAL A C 1
ATOM 965 O O . VAL A 1 119 ? 10.541 -19.663 -9.521 1.00 94.06 119 VAL A O 1
ATOM 968 N N . PRO A 1 120 ? 10.701 -18.617 -7.562 1.00 93.31 120 PRO A N 1
ATOM 969 C CA . PRO A 1 120 ? 9.259 -18.385 -7.476 1.00 93.31 120 PRO A CA 1
ATOM 970 C C . PRO A 1 120 ? 8.718 -17.559 -8.651 1.00 93.31 120 PRO A C 1
ATOM 972 O O . PRO A 1 120 ? 9.315 -16.561 -9.052 1.00 93.31 120 PRO A O 1
ATOM 975 N N . LYS A 1 121 ? 7.549 -17.945 -9.183 1.00 90.06 121 LYS A N 1
ATOM 976 C CA . LYS A 1 121 ? 6.936 -17.374 -10.403 1.00 90.06 121 LYS A CA 1
ATOM 977 C C . LYS A 1 121 ? 6.912 -15.839 -10.445 1.00 90.06 121 LYS A C 1
ATOM 979 O O . LYS A 1 121 ? 7.147 -15.262 -11.502 1.00 90.06 121 LYS A O 1
ATOM 984 N N . PHE A 1 122 ? 6.608 -15.187 -9.323 1.00 89.62 122 PHE A N 1
ATOM 985 C CA . PHE A 1 122 ? 6.478 -13.725 -9.244 1.00 89.62 122 PHE A CA 1
ATOM 986 C C . PHE A 1 122 ? 7.814 -12.985 -9.209 1.00 89.62 122 PHE A C 1
ATOM 988 O O . PHE A 1 122 ? 7.859 -11.798 -9.507 1.00 89.62 122 PHE A O 1
ATOM 995 N N . VAL A 1 123 ? 8.893 -13.696 -8.897 1.00 93.56 123 VAL A N 1
ATOM 996 C CA . VAL A 1 123 ? 10.249 -13.152 -8.792 1.00 93.56 123 VAL A CA 1
ATOM 997 C C . VAL A 1 123 ? 11.071 -13.457 -10.050 1.00 93.56 123 VAL A C 1
ATOM 999 O O . VAL A 1 123 ? 12.014 -12.737 -10.375 1.00 93.56 123 VAL A O 1
ATOM 1002 N N . ARG A 1 124 ? 10.681 -14.480 -10.825 1.00 92.88 124 ARG A N 1
ATOM 1003 C CA . ARG A 1 124 ? 11.271 -14.764 -12.144 1.00 92.88 124 ARG A CA 1
ATOM 1004 C C . ARG A 1 124 ? 11.202 -13.538 -13.037 1.00 92.88 124 ARG A C 1
ATOM 1006 O O . ARG A 1 124 ? 10.120 -12.989 -13.226 1.00 92.88 124 ARG A O 1
ATOM 1013 N N . HIS A 1 125 ? 12.323 -13.161 -13.640 1.00 93.31 125 HIS A N 1
ATOM 1014 C CA . HIS A 1 125 ? 12.433 -11.987 -14.519 1.00 93.31 125 HIS A CA 1
ATOM 1015 C C . HIS A 1 125 ? 12.040 -10.664 -13.845 1.00 93.31 125 HIS A C 1
ATOM 1017 O O . HIS A 1 125 ? 11.714 -9.697 -14.530 1.00 93.31 125 HIS A O 1
ATOM 1023 N N . PHE A 1 126 ? 12.029 -10.611 -12.511 1.00 94.69 126 PHE A N 1
ATOM 1024 C CA . PHE A 1 126 ? 11.751 -9.372 -11.798 1.00 94.69 126 PHE A CA 1
ATOM 1025 C C . PHE A 1 126 ? 12.991 -8.485 -11.687 1.00 94.69 126 PHE A C 1
ATOM 1027 O O . PHE A 1 126 ? 12.860 -7.267 -11.721 1.00 94.69 126 PHE A O 1
ATOM 1034 N N . LYS A 1 127 ? 14.187 -9.075 -11.581 1.00 96.75 127 LYS A N 1
ATOM 1035 C CA . LYS A 1 127 ? 15.458 -8.356 -11.464 1.00 96.75 127 LYS A CA 1
ATOM 1036 C C . LYS A 1 127 ? 16.494 -8.929 -12.430 1.00 96.75 127 LYS A C 1
ATOM 1038 O O . LYS A 1 127 ? 16.717 -10.139 -12.424 1.00 96.75 127 LYS A O 1
ATOM 1043 N N . CYS A 1 128 ? 17.088 -8.072 -13.258 1.00 96.25 128 CYS A N 1
ATOM 1044 C CA . CYS A 1 128 ? 18.168 -8.416 -14.184 1.00 96.25 128 CYS A CA 1
ATOM 1045 C C . CYS A 1 128 ? 19.231 -7.315 -14.131 1.00 96.25 128 CYS A C 1
ATOM 1047 O O . CYS A 1 128 ? 18.899 -6.143 -14.305 1.00 96.25 128 CYS A O 1
ATOM 1049 N N . GLN A 1 129 ? 20.503 -7.671 -13.940 1.00 95.69 129 GLN A N 1
ATOM 1050 C CA . GLN A 1 129 ? 21.619 -6.708 -13.894 1.00 95.69 129 GLN A CA 1
ATOM 1051 C C . GLN A 1 129 ? 21.403 -5.621 -12.827 1.00 95.69 129 GLN A C 1
ATOM 1053 O O . GLN A 1 129 ? 21.590 -4.432 -13.081 1.00 95.69 129 GLN A O 1
ATOM 1058 N N . ASP A 1 130 ? 20.927 -6.035 -11.656 1.00 94.81 130 ASP A N 1
ATOM 1059 C CA . ASP A 1 130 ? 20.523 -5.199 -10.525 1.00 94.81 130 ASP A CA 1
ATOM 1060 C C . ASP A 1 130 ? 19.390 -4.190 -10.813 1.00 94.81 130 ASP A C 1
ATOM 1062 O O . ASP A 1 130 ? 19.072 -3.329 -9.992 1.00 94.81 130 ASP A O 1
ATOM 1066 N N . LYS A 1 131 ? 18.713 -4.310 -11.961 1.00 94.38 131 LYS A N 1
ATOM 1067 C CA . LYS A 1 131 ? 17.586 -3.452 -12.345 1.00 94.38 131 LYS A CA 1
ATOM 1068 C C . LYS A 1 131 ? 16.265 -4.189 -12.182 1.00 94.38 131 LYS A C 1
ATOM 1070 O O . LYS A 1 131 ? 16.135 -5.349 -12.562 1.00 94.38 131 LYS A O 1
ATOM 1075 N N . ILE A 1 132 ? 15.269 -3.502 -11.624 1.00 94.31 132 ILE A N 1
ATOM 1076 C CA . ILE A 1 132 ? 13.922 -4.047 -11.426 1.00 94.31 132 ILE A CA 1
ATOM 1077 C C . ILE A 1 132 ? 13.086 -3.856 -12.687 1.00 94.31 132 ILE A C 1
ATOM 1079 O O . ILE A 1 132 ? 12.930 -2.733 -13.160 1.00 94.31 132 ILE A O 1
ATOM 1083 N N . GLU A 1 133 ? 12.534 -4.957 -13.195 1.00 93.19 133 GLU A N 1
ATOM 1084 C CA . GLU A 1 133 ? 11.713 -5.045 -14.410 1.00 93.19 133 GLU A CA 1
ATOM 1085 C C . GLU A 1 133 ? 12.367 -4.397 -15.643 1.00 93.19 133 GLU A C 1
ATOM 1087 O O . GLU A 1 133 ? 11.710 -3.996 -16.604 1.00 93.19 133 GLU A O 1
ATOM 1092 N N . GLU A 1 134 ? 13.688 -4.302 -15.616 1.00 93.62 134 GLU A N 1
ATOM 1093 C CA . GLU A 1 134 ? 14.529 -3.755 -16.664 1.00 93.62 134 GLU A CA 1
ATOM 1094 C C . GLU A 1 134 ? 15.802 -4.605 -16.748 1.00 93.62 134 GLU A C 1
ATOM 1096 O O . GLU A 1 134 ? 16.091 -5.389 -15.847 1.00 93.62 134 GLU A O 1
ATOM 1101 N N . GLY A 1 135 ? 16.536 -4.488 -17.852 1.00 91.38 135 GLY A N 1
ATOM 1102 C CA . GLY A 1 135 ? 17.738 -5.275 -18.108 1.00 91.38 135 GLY A CA 1
ATOM 1103 C C . GLY A 1 135 ? 17.490 -6.493 -18.995 1.00 91.38 135 GLY A C 1
ATOM 1104 O O . GLY A 1 135 ? 16.360 -6.972 -19.162 1.00 91.38 135 GLY A O 1
ATOM 1105 N N . ASP A 1 136 ? 18.590 -6.958 -19.578 1.00 89.06 136 ASP A N 1
ATOM 1106 C CA . ASP A 1 136 ? 18.641 -8.083 -20.505 1.00 89.06 136 ASP A CA 1
ATOM 1107 C C . ASP A 1 136 ? 18.916 -9.409 -19.772 1.00 89.06 136 ASP A C 1
ATOM 1109 O O . ASP A 1 136 ? 19.513 -9.410 -18.691 1.00 89.06 136 ASP A O 1
ATOM 1113 N N . PRO A 1 137 ? 18.517 -10.560 -20.349 1.00 85.12 137 PRO A N 1
ATOM 1114 C CA . PRO A 1 137 ? 17.824 -10.696 -21.637 1.00 85.12 137 PRO A CA 1
ATOM 1115 C C . PRO A 1 137 ? 16.288 -10.664 -21.546 1.00 85.12 137 PRO A C 1
ATOM 1117 O O . PRO A 1 137 ? 15.620 -10.618 -22.576 1.00 85.12 137 PRO A O 1
ATOM 1120 N N . THR A 1 138 ? 15.704 -10.741 -20.344 1.00 89.94 138 THR A N 1
ATOM 1121 C CA . THR A 1 138 ? 14.274 -11.084 -20.198 1.00 89.94 138 THR A CA 1
ATOM 1122 C C . THR A 1 138 ? 13.455 -10.149 -19.314 1.00 89.94 138 THR A C 1
ATOM 1124 O O . THR A 1 138 ? 12.250 -10.057 -19.517 1.00 89.94 138 THR A O 1
ATOM 1127 N N . CYS A 1 139 ? 14.035 -9.419 -18.359 1.00 93.06 139 CYS A N 1
ATOM 1128 C CA . CYS A 1 139 ? 13.226 -8.641 -17.411 1.00 93.06 139 CYS A CA 1
ATOM 1129 C C . CYS A 1 139 ? 12.372 -7.566 -18.096 1.00 93.06 139 CYS A C 1
ATOM 1131 O O . CYS A 1 139 ? 11.180 -7.446 -17.813 1.00 93.06 139 CYS A O 1
ATOM 1133 N N . LYS A 1 140 ? 12.947 -6.843 -19.066 1.00 91.62 140 LYS A N 1
ATOM 1134 C CA . LYS A 1 140 ? 12.220 -5.808 -19.814 1.00 91.62 140 LYS A CA 1
ATOM 1135 C C . LYS A 1 140 ? 11.097 -6.378 -20.687 1.00 91.62 140 LYS A C 1
ATOM 1137 O O . LYS A 1 140 ? 10.006 -5.815 -20.721 1.00 91.62 140 LYS A O 1
ATOM 1142 N N . THR A 1 141 ? 11.354 -7.479 -21.393 1.00 89.06 141 THR A N 1
ATOM 1143 C CA . THR A 1 141 ? 10.370 -8.112 -22.290 1.00 89.06 141 THR A CA 1
ATOM 1144 C C . THR A 1 141 ? 9.250 -8.787 -21.509 1.00 89.06 141 THR A C 1
ATOM 1146 O O . THR A 1 141 ? 8.097 -8.749 -21.928 1.00 89.06 141 THR A O 1
ATOM 1149 N N . MET A 1 142 ? 9.569 -9.330 -20.334 1.00 90.56 142 MET A N 1
ATOM 1150 C CA . MET A 1 142 ? 8.611 -10.024 -19.484 1.00 90.56 142 MET A CA 1
ATOM 1151 C C . MET A 1 142 ? 7.823 -9.103 -18.553 1.00 90.56 142 MET A C 1
ATOM 1153 O O . MET A 1 142 ? 6.880 -9.568 -17.921 1.00 90.56 142 MET A O 1
ATOM 1157 N N . LYS A 1 143 ? 8.164 -7.817 -18.441 1.00 90.31 143 LYS A N 1
ATOM 1158 C CA . LYS A 1 143 ? 7.557 -6.875 -17.485 1.00 90.31 143 LYS A CA 1
ATOM 1159 C C . LYS A 1 143 ? 6.022 -6.872 -17.496 1.00 90.31 143 LYS A C 1
ATOM 1161 O O . LYS A 1 143 ? 5.387 -6.959 -16.444 1.00 90.31 143 LYS A O 1
ATOM 1166 N N . TYR A 1 144 ? 5.422 -6.797 -18.683 1.00 87.50 144 TYR A N 1
ATOM 1167 C CA . TYR A 1 144 ? 3.966 -6.689 -18.848 1.00 87.50 144 TYR A CA 1
ATOM 1168 C C . TYR A 1 144 ? 3.299 -7.999 -19.263 1.00 87.50 144 TYR A C 1
ATOM 1170 O O . TYR A 1 144 ? 2.086 -8.131 -19.130 1.00 87.50 144 TYR A O 1
ATOM 1178 N N . THR A 1 145 ? 4.076 -8.988 -19.699 1.00 83.50 145 THR A N 1
ATOM 1179 C CA . THR A 1 145 ? 3.572 -10.276 -20.175 1.00 83.50 145 THR A CA 1
ATOM 1180 C C . THR A 1 145 ? 3.845 -11.406 -19.203 1.00 83.50 145 THR A C 1
ATOM 1182 O O . THR A 1 145 ? 4.774 -11.394 -18.388 1.00 83.50 145 THR A O 1
ATOM 1185 N N . ASN A 1 146 ? 3.019 -12.438 -19.295 1.00 69.62 146 ASN A N 1
ATOM 1186 C CA . ASN A 1 146 ? 3.386 -13.748 -18.785 1.00 69.62 146 ASN A CA 1
ATOM 1187 C C . ASN A 1 146 ? 3.964 -14.551 -19.962 1.00 69.62 146 ASN A C 1
ATOM 1189 O O . ASN A 1 146 ? 3.530 -14.358 -21.093 1.00 69.62 146 ASN A O 1
ATOM 1193 N N . ILE A 1 147 ? 4.918 -15.458 -19.717 1.00 63.22 147 ILE A N 1
ATOM 1194 C CA . ILE A 1 147 ? 5.567 -16.258 -20.783 1.00 63.22 147 ILE A CA 1
ATOM 1195 C C . ILE A 1 147 ? 4.511 -16.987 -21.622 1.00 63.22 147 ILE A C 1
ATOM 1197 O O . ILE A 1 147 ? 4.642 -17.117 -22.835 1.00 63.22 147 ILE A O 1
ATOM 1201 N N . ASN A 1 148 ? 3.420 -17.380 -20.967 1.00 66.19 148 ASN A N 1
ATOM 1202 C CA . ASN A 1 148 ? 2.325 -18.129 -21.569 1.00 66.19 148 ASN A CA 1
ATOM 1203 C C . ASN A 1 148 ? 1.144 -17.244 -22.002 1.00 66.19 148 ASN A C 1
ATOM 1205 O O . ASN A 1 148 ? 0.128 -17.773 -22.437 1.00 66.19 148 ASN A O 1
ATOM 1209 N N . ASP A 1 149 ? 1.232 -15.920 -21.835 1.00 67.88 149 ASP A N 1
ATOM 1210 C CA . ASP A 1 149 ? 0.111 -15.012 -22.060 1.00 67.88 149 ASP A CA 1
ATOM 1211 C C . ASP A 1 149 ? 0.559 -13.659 -22.635 1.00 67.88 149 ASP A C 1
ATOM 1213 O O . ASP A 1 149 ? 0.995 -12.756 -21.912 1.00 67.88 149 ASP A O 1
ATOM 1217 N N . LYS A 1 150 ? 0.410 -13.522 -23.958 1.00 67.38 150 LYS A N 1
ATOM 1218 C CA . LYS A 1 150 ? 0.676 -12.286 -24.711 1.00 67.38 150 LYS A CA 1
ATOM 1219 C C . LYS A 1 150 ? -0.479 -11.277 -24.657 1.00 67.38 150 LYS A C 1
ATOM 1221 O O . LYS A 1 150 ? -0.393 -10.226 -25.283 1.00 67.38 150 LYS A O 1
ATOM 1226 N N . ARG A 1 151 ? -1.562 -11.534 -23.905 1.00 64.94 151 ARG A N 1
ATOM 1227 C CA . ARG A 1 151 ? -2.754 -10.650 -23.846 1.00 64.94 151 ARG A CA 1
ATOM 1228 C C . ARG A 1 151 ? -2.484 -9.243 -23.289 1.00 64.94 151 ARG A C 1
ATOM 1230 O O . ARG A 1 151 ? -3.386 -8.400 -23.270 1.00 64.94 151 ARG A O 1
ATOM 1237 N N . CYS A 1 152 ? -1.282 -8.985 -22.786 1.00 71.81 152 CYS A N 1
ATOM 1238 C CA . CYS A 1 152 ? -0.889 -7.707 -22.197 1.00 71.81 152 CYS A CA 1
ATOM 1239 C C . CYS A 1 152 ? 0.224 -6.986 -22.971 1.00 71.81 152 CYS A C 1
ATOM 1241 O O . CYS A 1 152 ? 0.699 -5.961 -22.490 1.00 71.81 152 CYS A O 1
ATOM 1243 N N . ASP A 1 153 ? 0.630 -7.478 -24.145 1.00 73.06 153 ASP A N 1
ATOM 1244 C CA . ASP A 1 153 ? 1.607 -6.776 -24.980 1.00 73.06 153 ASP A CA 1
ATOM 1245 C C . ASP A 1 153 ? 1.013 -5.486 -25.570 1.00 73.06 153 ASP A C 1
ATOM 1247 O O . ASP A 1 153 ? -0.056 -5.501 -26.175 1.00 73.06 153 ASP A O 1
ATOM 1251 N N . ASN A 1 154 ? 1.744 -4.374 -25.431 1.00 75.69 154 ASN A N 1
ATOM 1252 C CA . ASN A 1 154 ? 1.490 -3.086 -26.093 1.00 75.69 154 ASN A CA 1
ATOM 1253 C C . ASN A 1 154 ? 0.108 -2.454 -25.847 1.00 75.69 154 ASN A C 1
ATOM 1255 O O . ASN A 1 154 ? -0.456 -1.835 -26.750 1.00 75.69 154 ASN A O 1
ATOM 1259 N N . ARG A 1 155 ? -0.436 -2.552 -24.628 1.00 76.62 155 ARG A N 1
ATOM 1260 C CA . ARG A 1 155 ? -1.698 -1.864 -24.297 1.00 76.62 155 ARG A CA 1
ATOM 1261 C C . ARG A 1 155 ? -1.543 -0.343 -24.388 1.00 76.62 155 ARG A C 1
ATOM 1263 O O . ARG A 1 155 ? -0.523 0.206 -23.954 1.00 76.62 155 ARG A O 1
ATOM 1270 N N . LYS A 1 156 ? -2.556 0.367 -24.898 1.00 77.31 156 LYS A N 1
ATOM 1271 C CA . LYS A 1 156 ? -2.542 1.836 -24.934 1.00 77.31 156 LYS A CA 1
ATOM 1272 C C . LYS A 1 156 ? -2.348 2.395 -23.520 1.00 77.31 156 LYS A C 1
ATOM 1274 O O . LYS A 1 156 ? -2.983 1.963 -22.565 1.00 77.31 156 LYS A O 1
ATOM 1279 N N . GLY A 1 157 ? -1.434 3.358 -23.383 1.00 75.44 157 GLY A N 1
ATOM 1280 C CA . GLY A 1 157 ? -1.086 3.970 -22.093 1.00 75.44 157 GLY A CA 1
ATOM 1281 C C . GLY A 1 157 ? 0.025 3.253 -21.315 1.00 75.44 157 GLY A C 1
ATOM 1282 O O . GLY A 1 157 ? 0.535 3.815 -20.345 1.00 75.44 157 GLY A O 1
ATOM 1283 N N . GLN A 1 158 ? 0.471 2.076 -21.762 1.00 78.19 158 GLN A N 1
ATOM 1284 C CA . GLN A 1 158 ? 1.664 1.423 -21.228 1.00 78.19 158 GLN A CA 1
ATOM 1285 C C . GLN A 1 158 ? 2.913 2.263 -21.542 1.00 78.19 158 GLN A C 1
ATOM 1287 O O . GLN A 1 158 ? 3.182 2.609 -22.691 1.00 78.19 158 GLN A O 1
ATOM 1292 N N . VAL A 1 159 ? 3.685 2.603 -20.512 1.00 83.25 159 VAL A N 1
ATOM 1293 C CA . VAL A 1 159 ? 4.936 3.369 -20.620 1.00 83.25 159 VAL A CA 1
ATOM 1294 C C . VAL A 1 159 ? 6.002 2.719 -19.754 1.00 83.25 159 VAL A C 1
ATOM 1296 O O . VAL A 1 159 ? 5.687 2.125 -18.727 1.00 83.25 159 VAL A O 1
ATOM 1299 N N . SER A 1 160 ? 7.266 2.836 -20.161 1.00 83.38 160 SER A N 1
ATOM 1300 C CA . SER A 1 160 ? 8.388 2.073 -19.594 1.00 83.38 160 SER A CA 1
ATOM 1301 C C . SER A 1 160 ? 8.564 2.211 -18.081 1.00 83.38 160 SER A C 1
ATOM 1303 O O . SER A 1 160 ? 9.036 1.270 -17.448 1.00 83.38 160 SER A O 1
ATOM 1305 N N . TRP A 1 161 ? 8.179 3.344 -17.493 1.00 81.50 161 TRP A N 1
ATOM 1306 C CA . TRP A 1 161 ? 8.330 3.615 -16.062 1.00 81.50 161 TRP A CA 1
ATOM 1307 C C . TRP A 1 161 ? 7.181 3.072 -15.196 1.00 81.50 161 TRP A C 1
ATOM 1309 O O . TRP A 1 161 ? 7.351 2.980 -13.984 1.00 81.50 161 TRP A O 1
ATOM 1319 N N . HIS A 1 162 ? 6.044 2.662 -15.774 1.00 82.56 162 HIS A N 1
ATOM 1320 C CA . HIS A 1 162 ? 4.970 2.019 -15.004 1.00 82.56 162 HIS A CA 1
ATOM 1321 C C . HIS A 1 162 ? 5.412 0.645 -14.502 1.00 82.56 162 HIS A C 1
ATOM 1323 O O . HIS A 1 162 ? 6.014 -0.079 -15.296 1.00 82.56 162 HIS A O 1
ATOM 1329 N N . PRO A 1 163 ? 5.091 0.243 -13.262 1.00 86.69 163 PRO A N 1
ATOM 1330 C CA . PRO A 1 163 ? 5.370 -1.105 -12.779 1.00 86.69 163 PRO A CA 1
ATOM 1331 C C . PRO A 1 163 ? 4.635 -2.167 -13.610 1.00 86.69 163 PRO A C 1
ATOM 1333 O O . PRO A 1 163 ? 3.539 -1.944 -14.130 1.00 86.69 163 PRO A O 1
ATOM 1336 N N . GLY A 1 164 ? 5.267 -3.324 -13.759 1.00 88.06 164 GLY A N 1
ATOM 1337 C CA . GLY A 1 164 ? 4.694 -4.518 -14.354 1.00 88.06 164 GLY A CA 1
ATOM 1338 C C . GLY A 1 164 ? 3.812 -5.289 -13.374 1.00 88.06 164 GLY A C 1
ATOM 1339 O O . GLY A 1 164 ? 3.642 -4.944 -12.202 1.00 88.06 164 GLY A O 1
ATOM 1340 N N . TRP A 1 165 ? 3.228 -6.384 -13.856 1.00 86.00 165 TRP A N 1
ATOM 1341 C CA . TRP A 1 165 ? 2.322 -7.193 -13.037 1.00 86.00 165 TRP A CA 1
ATOM 1342 C C . TRP A 1 165 ? 3.053 -7.927 -11.902 1.00 86.00 165 TRP A C 1
ATOM 1344 O O . TRP A 1 165 ? 2.450 -8.192 -10.863 1.00 86.00 165 TRP A O 1
ATOM 1354 N N . ARG A 1 166 ? 4.348 -8.236 -12.075 1.00 89.25 166 ARG A N 1
ATOM 1355 C CA . ARG A 1 166 ? 5.176 -8.887 -11.047 1.00 89.25 166 ARG A CA 1
ATOM 1356 C C . ARG A 1 166 ? 5.460 -7.954 -9.887 1.00 89.25 166 ARG A C 1
ATOM 1358 O O . ARG A 1 166 ? 5.330 -8.384 -8.747 1.00 89.25 166 ARG A O 1
ATOM 1365 N N . PHE A 1 167 ? 5.768 -6.688 -10.169 1.00 89.94 167 PHE A N 1
ATOM 1366 C CA . PHE A 1 167 ? 5.881 -5.664 -9.135 1.00 89.94 167 PHE A CA 1
ATOM 1367 C C . PHE A 1 167 ? 4.612 -5.611 -8.287 1.00 89.94 167 PHE A C 1
ATOM 1369 O O . PHE A 1 167 ? 4.678 -5.763 -7.071 1.00 89.94 167 PHE A O 1
ATOM 1376 N N . ASN A 1 168 ? 3.450 -5.489 -8.933 1.00 84.88 168 ASN A N 1
ATOM 1377 C CA . ASN A 1 168 ? 2.165 -5.432 -8.237 1.00 84.88 168 ASN A CA 1
ATOM 1378 C C . ASN A 1 168 ? 1.882 -6.714 -7.440 1.00 84.88 168 ASN A C 1
ATOM 1380 O O . ASN A 1 168 ? 1.396 -6.638 -6.315 1.00 84.88 168 ASN A O 1
ATOM 1384 N N . ALA A 1 169 ? 2.227 -7.887 -7.980 1.00 86.00 169 ALA A N 1
ATOM 1385 C CA . ALA A 1 169 ? 2.088 -9.155 -7.271 1.00 86.00 169 ALA A CA 1
ATOM 1386 C C . ALA A 1 169 ? 2.993 -9.222 -6.032 1.00 86.00 169 ALA A C 1
ATOM 1388 O O . ALA A 1 169 ? 2.528 -9.616 -4.966 1.00 86.00 169 ALA A O 1
ATOM 1389 N N . ILE A 1 170 ? 4.263 -8.825 -6.142 1.00 88.62 170 ILE A N 1
ATOM 1390 C CA . ILE A 1 170 ? 5.193 -8.775 -5.005 1.00 88.62 170 ILE A CA 1
ATOM 1391 C C . ILE A 1 170 ? 4.670 -7.802 -3.948 1.00 88.62 170 ILE A C 1
ATOM 1393 O O . ILE A 1 170 ? 4.571 -8.175 -2.784 1.00 88.62 170 ILE A O 1
ATOM 1397 N N . MET A 1 171 ? 4.260 -6.599 -4.352 1.00 86.12 171 MET A N 1
ATOM 1398 C CA . MET A 1 171 ? 3.699 -5.592 -3.451 1.00 86.12 171 MET A CA 1
ATOM 1399 C C . MET A 1 171 ? 2.437 -6.078 -2.735 1.00 86.12 171 MET A C 1
ATOM 1401 O O . MET A 1 171 ? 2.327 -5.919 -1.522 1.00 86.12 171 MET A O 1
ATOM 1405 N N . GLY A 1 172 ? 1.519 -6.722 -3.457 1.00 84.62 172 GLY A N 1
ATOM 1406 C CA . GLY A 1 172 ? 0.316 -7.311 -2.872 1.00 84.62 172 GLY A CA 1
ATOM 1407 C C . GLY A 1 172 ? 0.630 -8.433 -1.881 1.00 84.62 172 GLY A C 1
ATOM 1408 O O . GLY A 1 172 ? 0.036 -8.475 -0.810 1.00 84.62 172 GLY A O 1
ATOM 1409 N N . ASN A 1 173 ? 1.599 -9.305 -2.187 1.00 89.00 173 ASN A N 1
ATOM 1410 C CA . ASN A 1 173 ? 2.030 -10.355 -1.257 1.00 89.00 173 ASN A CA 1
ATOM 1411 C C . ASN A 1 173 ? 2.703 -9.771 -0.010 1.00 89.00 173 ASN A C 1
ATOM 1413 O O . ASN A 1 173 ? 2.402 -10.205 1.094 1.00 89.00 173 ASN A O 1
ATOM 1417 N N . LEU A 1 174 ? 3.582 -8.776 -0.166 1.00 87.69 174 LEU A N 1
ATOM 1418 C CA . LEU A 1 174 ? 4.218 -8.091 0.963 1.00 87.69 174 LEU A CA 1
ATOM 1419 C C . LEU A 1 174 ? 3.179 -7.441 1.876 1.00 87.69 174 LEU A C 1
ATOM 1421 O O . LEU A 1 174 ? 3.269 -7.574 3.093 1.00 87.69 174 LEU A O 1
ATOM 1425 N N . LEU A 1 175 ? 2.177 -6.783 1.290 1.00 85.12 175 LEU A N 1
ATOM 1426 C CA . LEU A 1 175 ? 1.066 -6.219 2.045 1.00 85.12 175 LEU A CA 1
ATOM 1427 C C . LEU A 1 175 ? 0.272 -7.310 2.769 1.00 85.12 175 LEU A C 1
ATOM 1429 O O . LEU A 1 175 ? -0.021 -7.156 3.949 1.00 85.12 175 LEU A O 1
ATOM 1433 N N . ALA A 1 176 ? -0.043 -8.417 2.093 1.00 84.75 176 ALA A N 1
ATOM 1434 C CA . ALA A 1 176 ? -0.773 -9.528 2.693 1.00 84.75 176 ALA A CA 1
ATOM 1435 C C . ALA A 1 176 ? -0.015 -10.145 3.878 1.00 84.75 176 ALA A C 1
ATOM 1437 O O . ALA A 1 176 ? -0.614 -10.355 4.929 1.00 84.75 176 ALA A O 1
ATOM 1438 N N . PHE A 1 177 ? 1.295 -10.380 3.742 1.00 89.38 177 PHE A N 1
ATOM 1439 C CA . PHE A 1 177 ? 2.131 -10.863 4.845 1.00 89.38 177 PHE A CA 1
ATOM 1440 C C . PHE A 1 177 ? 2.165 -9.872 5.997 1.00 89.38 177 PHE A C 1
ATOM 1442 O O . PHE A 1 177 ? 1.951 -10.259 7.137 1.00 89.38 177 PHE A O 1
ATOM 1449 N N . PHE A 1 178 ? 2.351 -8.588 5.700 1.00 87.44 178 PHE A N 1
ATOM 1450 C CA . PHE A 1 178 ? 2.368 -7.560 6.727 1.00 87.44 178 PHE A CA 1
ATOM 1451 C C . PHE A 1 178 ? 1.040 -7.493 7.498 1.00 87.44 178 PHE A C 1
ATOM 1453 O O . PHE A 1 178 ? 1.042 -7.450 8.725 1.00 87.44 178 PHE A O 1
ATOM 1460 N N . VAL A 1 179 ? -0.102 -7.525 6.804 1.00 83.56 179 VAL A N 1
ATOM 1461 C CA . VAL A 1 179 ? -1.428 -7.548 7.444 1.00 83.56 179 VAL A CA 1
ATOM 1462 C C . VAL A 1 179 ? -1.610 -8.821 8.275 1.00 83.56 179 VAL A C 1
ATOM 1464 O O . VAL A 1 179 ? -2.080 -8.744 9.407 1.00 83.56 179 VAL A O 1
ATOM 1467 N N . ALA A 1 180 ? -1.202 -9.978 7.748 1.00 87.69 180 ALA A N 1
ATOM 1468 C CA . ALA A 1 180 ? -1.278 -11.246 8.467 1.00 87.69 180 ALA A CA 1
ATOM 1469 C C . ALA A 1 180 ? -0.423 -11.237 9.745 1.00 87.69 180 ALA A C 1
ATOM 1471 O O . ALA A 1 180 ? -0.902 -11.668 10.791 1.00 87.69 180 ALA A O 1
ATOM 1472 N N . ASP A 1 181 ? 0.796 -10.700 9.688 1.00 90.44 181 ASP A N 1
ATOM 1473 C CA . ASP A 1 181 ? 1.682 -10.579 10.848 1.00 90.44 181 ASP A CA 1
ATOM 1474 C C . ASP A 1 181 ? 1.075 -9.666 11.920 1.00 90.44 181 ASP A C 1
ATOM 1476 O O . ASP A 1 181 ? 1.030 -10.040 13.090 1.00 90.44 181 ASP A O 1
ATOM 1480 N N . ASN A 1 182 ? 0.524 -8.509 11.530 1.00 85.25 182 ASN A N 1
ATOM 1481 C CA . ASN A 1 182 ? -0.161 -7.617 12.473 1.00 85.25 182 ASN A CA 1
ATOM 1482 C C . ASN A 1 182 ? -1.384 -8.290 13.114 1.00 85.25 182 ASN A C 1
ATOM 1484 O O . ASN A 1 182 ? -1.612 -8.131 14.312 1.00 85.25 182 ASN A O 1
ATOM 1488 N N . LEU A 1 183 ? -2.146 -9.077 12.349 1.00 83.75 183 LEU A N 1
ATOM 1489 C CA . LEU A 1 183 ? -3.273 -9.837 12.886 1.00 83.75 183 LEU A CA 1
ATOM 1490 C C . LEU A 1 183 ? -2.811 -10.919 13.872 1.00 83.75 183 LEU A C 1
ATOM 1492 O O . LEU A 1 183 ? -3.430 -11.104 14.916 1.00 83.75 183 LEU A O 1
ATOM 1496 N N . ILE A 1 184 ? -1.716 -11.620 13.571 1.00 89.75 184 ILE A N 1
ATOM 1497 C CA . ILE A 1 184 ? -1.132 -12.620 14.472 1.00 89.75 184 ILE A CA 1
ATOM 1498 C C . ILE A 1 184 ? -0.679 -11.968 15.781 1.00 89.75 184 ILE A C 1
ATOM 1500 O O . ILE A 1 184 ? -0.966 -12.507 16.849 1.00 89.75 184 ILE A O 1
ATOM 1504 N N . GLU A 1 185 ? 0.003 -10.824 15.719 1.00 89.50 185 GLU A N 1
ATOM 1505 C CA . GLU A 1 185 ? 0.420 -10.089 16.917 1.00 89.50 185 GLU A CA 1
ATOM 1506 C C . GLU A 1 185 ? -0.787 -9.598 17.725 1.00 89.50 185 GLU A C 1
ATOM 1508 O O . GLU A 1 185 ? -0.831 -9.816 18.934 1.00 89.50 185 GLU A O 1
ATOM 1513 N N . ALA A 1 186 ? -1.824 -9.065 17.070 1.00 83.88 186 ALA A N 1
ATOM 1514 C CA . ALA A 1 186 ? -3.065 -8.683 17.743 1.00 83.88 186 ALA A CA 1
ATOM 1515 C C . ALA A 1 186 ? -3.722 -9.877 18.464 1.00 83.88 186 ALA A C 1
ATOM 1517 O O . ALA A 1 186 ? -4.109 -9.768 19.627 1.00 83.88 186 ALA A O 1
ATOM 1518 N N . LEU A 1 187 ? -3.790 -11.049 17.819 1.00 85.06 187 LEU A N 1
ATOM 1519 C CA . LEU A 1 187 ? -4.319 -12.275 18.430 1.00 85.06 187 LEU A CA 1
ATOM 1520 C C . LEU A 1 187 ? -3.482 -12.752 19.626 1.00 85.06 187 LEU A C 1
ATOM 1522 O O . LEU A 1 187 ? -4.040 -13.278 20.592 1.00 85.06 187 LEU A O 1
ATOM 1526 N N . LYS A 1 188 ? -2.155 -12.580 19.589 1.00 90.31 188 LYS A N 1
ATOM 1527 C CA . LYS A 1 188 ? -1.288 -12.884 20.737 1.00 90.31 188 LYS A CA 1
ATOM 1528 C C . LYS A 1 188 ? -1.567 -11.939 21.900 1.00 90.31 188 LYS A C 1
ATOM 1530 O O . LYS A 1 188 ? -1.778 -12.430 23.005 1.00 90.31 188 LYS A O 1
ATOM 1535 N N . SER A 1 189 ? -1.641 -10.630 21.650 1.00 85.44 189 SER A N 1
ATOM 1536 C CA . SER A 1 189 ? -1.966 -9.638 22.684 1.00 85.44 189 SER A CA 1
ATOM 1537 C C . SER A 1 189 ? -3.326 -9.912 23.330 1.00 85.44 189 SER A C 1
ATOM 1539 O O . SER A 1 189 ? -3.436 -9.890 24.553 1.00 85.44 189 SER A O 1
ATOM 1541 N N . LEU A 1 190 ? -4.337 -10.279 22.532 1.00 83.31 190 LEU A N 1
ATOM 1542 C CA . LEU A 1 190 ? -5.649 -10.697 23.042 1.00 83.31 190 LEU A CA 1
ATOM 1543 C C . LEU A 1 190 ? -5.540 -11.894 23.991 1.00 83.31 190 LEU A C 1
ATOM 1545 O O . LEU A 1 190 ? -6.075 -11.872 25.098 1.00 83.31 190 LEU A O 1
ATOM 1549 N N . LYS A 1 191 ? -4.802 -12.930 23.585 1.00 86.44 191 LYS A N 1
ATOM 1550 C CA . LYS A 1 191 ? -4.599 -14.134 24.396 1.00 86.44 191 LYS A CA 1
ATOM 1551 C C . LYS A 1 191 ? -3.838 -13.848 25.697 1.00 86.44 191 LYS A C 1
ATOM 1553 O O . LYS A 1 191 ? -4.104 -14.479 26.718 1.00 86.44 191 LYS A O 1
ATOM 1558 N N . GLU A 1 192 ? -2.877 -12.931 25.667 1.00 88.12 192 GLU A N 1
ATOM 1559 C CA . GLU A 1 192 ? -2.132 -12.503 26.854 1.00 88.12 192 GLU A CA 1
ATOM 1560 C C . GLU A 1 192 ? -3.025 -11.730 27.834 1.00 88.12 192 GLU A C 1
ATOM 1562 O O . GLU A 1 192 ? -2.980 -12.002 29.036 1.00 88.12 192 GLU A O 1
ATOM 1567 N N . GLU A 1 193 ? -3.895 -10.840 27.341 1.00 84.88 193 GLU A N 1
ATOM 1568 C CA . GLU A 1 193 ? -4.892 -10.153 28.175 1.00 84.88 193 GLU A CA 1
ATOM 1569 C C . GLU A 1 193 ? -5.900 -11.129 28.804 1.00 84.88 193 GLU A C 1
ATOM 1571 O O . GLU A 1 193 ? -6.270 -10.960 29.969 1.00 84.88 193 GLU A O 1
ATOM 1576 N N . GLU A 1 194 ? -6.306 -12.176 28.076 1.00 82.94 194 GLU A N 1
ATOM 1577 C CA . GLU A 1 194 ? -7.155 -13.251 28.607 1.00 82.94 194 GLU A CA 1
ATOM 1578 C C . GLU A 1 194 ? -6.459 -14.062 29.712 1.00 82.94 194 GLU A C 1
ATOM 1580 O O . GLU A 1 194 ? -7.104 -14.464 30.684 1.00 82.94 194 GLU A O 1
ATOM 1585 N N . ALA A 1 195 ? -5.151 -14.308 29.582 1.00 83.12 195 ALA A N 1
ATOM 1586 C CA . ALA A 1 195 ? -4.374 -15.109 30.528 1.00 83.12 195 ALA A CA 1
ATOM 1587 C C . ALA A 1 195 ? -3.928 -14.328 31.779 1.00 83.12 195 ALA A C 1
ATOM 1589 O O . ALA A 1 195 ? -3.728 -14.929 32.834 1.00 83.12 195 ALA A O 1
ATOM 1590 N N . GLY A 1 196 ? -3.751 -13.008 31.669 1.00 77.62 196 GLY A N 1
ATOM 1591 C CA . GLY A 1 196 ? -3.157 -12.159 32.706 1.00 77.62 196 GLY A CA 1
ATOM 1592 C C . GLY A 1 196 ? -4.073 -11.768 33.870 1.00 77.62 196 GLY A C 1
ATOM 1593 O O . GLY A 1 196 ? -3.603 -11.118 34.803 1.00 77.62 196 GLY A O 1
ATOM 1594 N N . LYS A 1 197 ? -5.363 -12.129 33.856 1.00 67.88 197 LYS A N 1
ATOM 1595 C CA . LYS A 1 197 ? -6.278 -11.840 34.972 1.00 67.88 197 LYS A CA 1
ATOM 1596 C C . LYS A 1 197 ? -6.647 -13.121 35.716 1.00 67.88 197 LYS A C 1
ATOM 1598 O O . LYS A 1 197 ? -7.220 -14.039 35.139 1.00 67.88 197 LYS A O 1
ATOM 1603 N N . ASP A 1 198 ? -6.404 -13.124 37.031 1.00 68.50 198 ASP A N 1
ATOM 1604 C CA . ASP A 1 198 ? -6.807 -14.184 37.979 1.00 68.50 198 ASP A CA 1
ATOM 1605 C C . ASP A 1 198 ? -8.315 -14.514 37.919 1.00 68.50 198 ASP A C 1
ATOM 1607 O O . ASP A 1 198 ? -8.753 -15.582 38.344 1.00 68.50 198 ASP A O 1
ATOM 1611 N N . ASN A 1 199 ? -9.109 -13.620 37.326 1.00 63.97 199 ASN A N 1
ATOM 1612 C CA . ASN A 1 199 ? -10.467 -13.879 36.878 1.00 63.97 199 ASN A CA 1
ATOM 1613 C C . ASN A 1 199 ? -10.478 -13.982 35.352 1.00 63.97 199 ASN A C 1
ATOM 1615 O O . ASN A 1 199 ? -10.180 -12.995 34.679 1.00 63.97 199 ASN A O 1
ATOM 1619 N N . LYS A 1 200 ? -10.876 -15.149 34.824 1.00 74.94 200 LYS A N 1
ATOM 1620 C CA . LYS A 1 200 ? -11.187 -15.357 33.401 1.00 74.94 200 LYS A CA 1
ATOM 1621 C C . LYS A 1 200 ? -12.062 -14.205 32.901 1.00 74.94 200 LYS A C 1
ATOM 1623 O O . LYS A 1 200 ? -13.254 -14.175 33.202 1.00 74.94 200 LYS A O 1
ATOM 1628 N N . ILE A 1 201 ? -11.476 -13.264 32.165 1.00 78.56 201 ILE A N 1
ATOM 1629 C CA . ILE A 1 201 ? -12.244 -12.218 31.491 1.00 78.56 201 ILE A CA 1
ATOM 1630 C C . ILE A 1 201 ? -13.123 -12.925 30.472 1.00 78.56 201 ILE A C 1
ATOM 1632 O O . ILE A 1 201 ? -12.654 -13.786 29.729 1.00 78.56 201 ILE A O 1
ATOM 1636 N N . ASN A 1 202 ? -14.402 -12.576 30.441 1.00 82.38 202 ASN A N 1
ATOM 1637 C CA . ASN A 1 202 ? -15.280 -13.053 29.392 1.00 82.38 202 ASN A CA 1
ATOM 1638 C C . ASN A 1 202 ? -14.833 -12.421 28.055 1.00 82.38 202 ASN A C 1
ATOM 1640 O O . ASN A 1 202 ? -14.810 -11.192 27.973 1.00 82.38 202 ASN A O 1
ATOM 1644 N N . PRO A 1 203 ? -14.523 -13.198 26.998 1.00 76.31 203 PRO A N 1
ATOM 1645 C CA . PRO A 1 203 ? -14.136 -12.645 25.695 1.00 76.31 203 PRO A CA 1
ATOM 1646 C C . PRO A 1 203 ? -15.127 -11.607 25.146 1.00 76.31 203 PRO A C 1
ATOM 1648 O O . PRO A 1 203 ? -14.732 -10.671 24.456 1.00 76.31 203 PRO A O 1
ATOM 1651 N N . LEU A 1 204 ? -16.414 -11.718 25.501 1.00 76.88 204 LEU A N 1
ATOM 1652 C CA . LEU A 1 204 ? -17.430 -10.724 25.151 1.00 76.88 204 LEU A CA 1
ATOM 1653 C C . LEU A 1 204 ? -17.207 -9.376 25.849 1.00 76.88 204 LEU A C 1
ATOM 1655 O O . LEU A 1 204 ? -17.379 -8.340 25.220 1.00 76.88 204 LEU A O 1
ATOM 1659 N N . GLU A 1 205 ? -16.800 -9.368 27.120 1.00 84.88 205 GLU A N 1
ATOM 1660 C CA . GLU A 1 205 ? -16.475 -8.128 27.841 1.00 84.88 205 GLU A CA 1
ATOM 1661 C C . GLU A 1 205 ? -15.242 -7.451 27.243 1.00 84.88 205 GLU A C 1
ATOM 1663 O O . GLU A 1 205 ? -15.203 -6.228 27.120 1.00 84.88 205 GLU A O 1
ATOM 1668 N N . LEU A 1 206 ? -14.251 -8.250 26.837 1.00 79.19 206 LEU A N 1
ATOM 1669 C CA . LEU A 1 206 ? -13.048 -7.750 26.185 1.00 79.19 206 LEU A CA 1
ATOM 1670 C C . LEU A 1 206 ? -13.368 -7.152 24.804 1.00 79.19 206 LEU A C 1
ATOM 1672 O O . LEU A 1 206 ? -12.933 -6.046 24.494 1.00 79.19 206 LEU A O 1
ATOM 1676 N N . MET A 1 207 ? -14.197 -7.833 24.009 1.00 77.00 207 MET A N 1
ATOM 1677 C CA . MET A 1 207 ? -14.680 -7.317 22.727 1.00 77.00 207 MET A CA 1
ATOM 1678 C C . MET A 1 207 ? -15.466 -6.008 22.893 1.00 77.00 207 MET A C 1
ATOM 1680 O O . MET A 1 207 ? -15.230 -5.059 22.150 1.00 77.00 207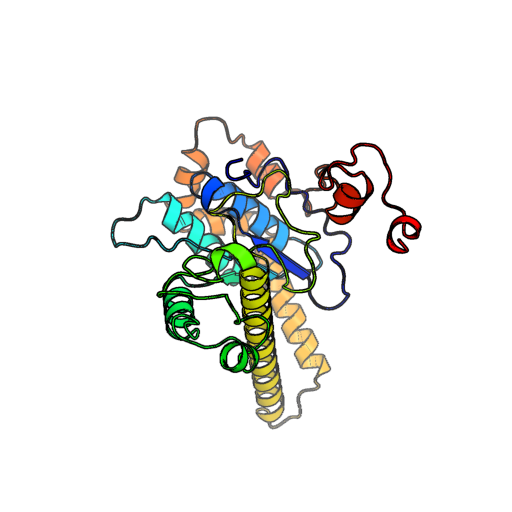 MET A O 1
ATOM 1684 N N . GLU A 1 208 ? -16.388 -5.927 23.857 1.00 80.75 208 GLU A N 1
ATOM 1685 C CA . GLU A 1 208 ? -17.161 -4.701 24.100 1.00 80.75 208 GLU A CA 1
ATOM 1686 C C . GLU A 1 208 ? -16.286 -3.551 24.622 1.00 80.75 208 GLU A C 1
ATOM 1688 O O . GLU A 1 208 ? -16.512 -2.398 24.252 1.00 80.75 208 GLU A O 1
ATOM 1693 N N . LYS A 1 209 ? -15.244 -3.848 25.414 1.00 85.38 209 LYS A N 1
ATOM 1694 C CA . LYS A 1 209 ? -14.225 -2.862 25.801 1.00 85.38 209 LYS A CA 1
ATOM 1695 C C . LYS A 1 209 ? -13.545 -2.271 24.563 1.00 85.38 209 LYS A C 1
ATOM 1697 O O . LYS A 1 209 ? -13.563 -1.052 24.416 1.00 85.38 209 LYS A O 1
ATOM 1702 N N . TYR A 1 210 ? -12.999 -3.100 23.670 1.00 81.19 210 TYR A N 1
ATOM 1703 C CA . TYR A 1 210 ? -12.293 -2.594 22.486 1.00 81.19 210 TYR A CA 1
ATOM 1704 C C . TYR A 1 210 ? -13.210 -1.872 21.509 1.00 81.19 210 TYR A C 1
ATOM 1706 O O . TYR A 1 210 ? -12.830 -0.826 21.002 1.00 81.19 210 TYR A O 1
ATOM 1714 N N . LYS A 1 211 ? -14.441 -2.356 21.298 1.00 79.19 211 LYS A N 1
ATOM 1715 C CA . LYS A 1 211 ? -15.432 -1.617 20.502 1.00 79.19 211 LYS A CA 1
ATOM 1716 C C . LYS A 1 211 ? -15.690 -0.230 21.078 1.00 79.19 211 LYS A C 1
ATOM 1718 O O . LYS A 1 211 ? -15.799 0.732 20.332 1.00 79.19 211 LYS A O 1
ATOM 1723 N N . LYS A 1 212 ? -15.803 -0.111 22.404 1.00 83.25 212 LYS A N 1
ATOM 1724 C CA . LYS A 1 212 ? -16.019 1.182 23.059 1.00 83.25 212 LYS A CA 1
ATOM 1725 C C . LYS A 1 212 ? -14.803 2.100 22.933 1.00 83.25 212 LYS A C 1
ATOM 1727 O O . LYS A 1 212 ? -14.991 3.296 22.731 1.00 83.25 212 LYS A O 1
ATOM 1732 N N . GLU A 1 213 ? -13.592 1.566 23.073 1.00 81.19 213 GLU A N 1
ATOM 1733 C CA . GLU A 1 213 ? -12.347 2.314 22.840 1.00 81.19 213 GLU A CA 1
ATOM 1734 C C . GLU A 1 213 ? -12.291 2.816 21.390 1.00 81.19 213 GLU A C 1
ATOM 1736 O O . GLU A 1 213 ? -12.160 4.017 21.170 1.00 81.19 213 GLU A O 1
ATOM 1741 N N . GLU A 1 214 ? -12.554 1.936 20.423 1.00 77.94 214 GLU A N 1
ATOM 1742 C CA . GLU A 1 214 ? -12.609 2.269 18.998 1.00 77.94 214 GLU A CA 1
ATOM 1743 C C . GLU A 1 214 ? -13.672 3.338 18.689 1.00 77.94 214 GLU A C 1
ATOM 1745 O O . GLU A 1 214 ? -13.376 4.330 18.027 1.00 77.94 214 GLU A O 1
ATOM 1750 N N . GLU A 1 215 ? -14.904 3.194 19.195 1.00 79.25 215 GLU A N 1
ATOM 1751 C CA . GLU A 1 215 ? -15.948 4.215 19.027 1.00 79.25 215 GLU A CA 1
ATOM 1752 C C . GLU A 1 215 ? -15.567 5.544 19.689 1.00 79.25 215 GLU A C 1
ATOM 1754 O O . GLU A 1 215 ? -15.869 6.598 19.139 1.00 79.25 215 GLU A O 1
ATOM 1759 N N . THR A 1 216 ? -14.871 5.523 20.829 1.00 83.00 216 THR A N 1
ATOM 1760 C CA . THR A 1 216 ? -14.421 6.750 21.508 1.00 83.00 216 THR A CA 1
ATOM 1761 C C . THR A 1 216 ? -13.380 7.493 20.669 1.00 83.00 216 THR A C 1
ATOM 1763 O O . THR A 1 216 ? -13.512 8.702 20.457 1.00 83.00 216 THR A O 1
ATOM 1766 N N . ASP A 1 217 ? -12.383 6.781 20.139 1.00 74.69 217 ASP A N 1
ATOM 1767 C CA . ASP A 1 217 ? -11.367 7.351 19.244 1.00 74.69 217 ASP A CA 1
ATOM 1768 C C . ASP A 1 217 ? -12.017 7.932 17.978 1.00 74.69 217 ASP A C 1
ATOM 1770 O O . ASP A 1 217 ? -11.670 9.017 17.495 1.00 74.69 217 ASP A O 1
ATOM 1774 N N . TYR A 1 218 ? -13.042 7.241 17.484 1.00 71.25 218 TYR A N 1
ATOM 1775 C CA . TYR A 1 218 ? -13.772 7.601 16.282 1.00 71.25 218 TYR A CA 1
ATOM 1776 C C . TYR A 1 218 ? -14.730 8.785 16.449 1.00 71.25 218 TYR A C 1
ATOM 1778 O O . TYR A 1 218 ? -14.831 9.657 15.579 1.00 71.25 218 TYR A O 1
ATOM 1786 N N . GLU A 1 219 ? -15.448 8.853 17.567 1.00 78.31 219 GLU A N 1
ATOM 1787 C CA . GLU A 1 219 ? -16.208 10.037 17.966 1.00 78.31 219 GLU A CA 1
ATOM 1788 C C . GLU A 1 219 ? -15.270 11.230 18.138 1.00 78.31 219 GLU A C 1
ATOM 1790 O O . GLU A 1 219 ? -15.595 12.341 17.703 1.00 78.31 219 GLU A O 1
ATOM 1795 N N . GLY A 1 220 ? -14.068 10.972 18.664 1.00 72.06 220 GLY A N 1
ATOM 1796 C CA . GLY A 1 220 ? -12.944 11.891 18.648 1.00 72.06 220 GLY A CA 1
ATOM 1797 C C . GLY A 1 220 ? -12.699 12.445 17.248 1.00 72.06 220 GLY A C 1
ATOM 1798 O O . GLY A 1 220 ? -12.785 13.657 17.078 1.00 72.06 220 GLY A O 1
ATOM 1799 N N . LEU A 1 221 ? -12.488 11.591 16.243 1.00 70.56 221 LEU A N 1
ATOM 1800 C CA . LEU A 1 221 ? -12.275 11.987 14.843 1.00 70.56 221 LEU A CA 1
ATOM 1801 C C . LEU A 1 221 ? -13.445 12.797 14.253 1.00 70.56 221 LEU A C 1
ATOM 1803 O O . LEU A 1 221 ? -13.230 13.800 13.573 1.00 70.56 221 LEU A O 1
ATOM 1807 N N . ARG A 1 222 ? -14.690 12.373 14.510 1.00 69.44 222 ARG A N 1
ATOM 1808 C CA . ARG A 1 222 ? -15.912 13.034 14.010 1.00 69.44 222 ARG A CA 1
ATOM 1809 C C . ARG A 1 222 ? -16.173 14.385 14.653 1.00 69.44 222 ARG A C 1
ATOM 1811 O O . ARG A 1 222 ? -16.819 15.244 14.043 1.00 69.44 222 ARG A O 1
ATOM 1818 N N . SER A 1 223 ? -15.731 14.574 15.891 1.00 71.12 223 SER A N 1
ATOM 1819 C CA . SER A 1 223 ? -15.908 15.843 16.575 1.00 71.12 223 SER A CA 1
ATOM 1820 C C . SER A 1 223 ? -15.163 16.938 15.795 1.00 71.12 223 SER A C 1
ATOM 1822 O O . SER A 1 223 ? -13.953 16.899 15.574 1.00 71.12 223 SER A O 1
ATOM 1824 N N . LYS A 1 224 ? -15.910 17.942 15.320 1.00 58.88 224 LYS A N 1
ATOM 1825 C CA . LYS A 1 224 ? -15.385 19.022 14.459 1.00 58.88 224 LYS A CA 1
ATOM 1826 C C . LYS A 1 224 ? -14.211 19.782 15.094 1.00 58.88 224 LYS A C 1
ATOM 1828 O O . LYS A 1 224 ? -13.395 20.363 14.370 1.00 58.88 224 LYS A O 1
ATOM 1833 N N . ALA A 1 225 ? -14.151 19.787 16.427 1.00 57.97 225 ALA A N 1
ATOM 1834 C CA . ALA A 1 225 ? -13.058 20.351 17.206 1.00 57.97 225 ALA A CA 1
ATOM 1835 C C . ALA A 1 225 ? -11.756 19.596 16.921 1.00 57.97 225 ALA A C 1
ATOM 1837 O O . ALA A 1 225 ? -10.811 20.214 16.444 1.00 57.97 225 ALA A O 1
ATOM 1838 N N . ASN A 1 226 ? -11.763 18.269 17.047 1.00 55.88 226 ASN A N 1
ATOM 1839 C CA . ASN A 1 226 ? -10.574 17.442 16.896 1.00 55.88 226 ASN A CA 1
ATOM 1840 C C . ASN A 1 226 ? -10.104 17.296 15.456 1.00 55.88 226 ASN A C 1
ATOM 1842 O O . ASN A 1 226 ? -8.913 17.186 15.271 1.00 55.88 226 ASN A O 1
ATOM 1846 N N . PHE A 1 227 ? -10.950 17.319 14.420 1.00 57.31 227 PHE A N 1
ATOM 1847 C CA . PHE A 1 227 ? -10.418 17.280 13.044 1.00 57.31 227 PHE A CA 1
ATOM 1848 C C . PHE A 1 227 ? -9.655 18.551 12.691 1.00 57.31 227 PHE A C 1
ATOM 1850 O O . PHE A 1 227 ? -8.562 18.502 12.124 1.00 57.31 227 PHE A O 1
ATOM 1857 N N . THR A 1 228 ? -10.251 19.699 13.034 1.00 55.94 228 THR A N 1
ATOM 1858 C CA . THR A 1 228 ? -9.576 20.975 12.843 1.00 55.94 228 THR A CA 1
ATOM 1859 C C . THR A 1 228 ? -8.325 20.936 13.710 1.00 55.94 228 THR A C 1
ATOM 1861 O O . THR A 1 228 ? -7.239 20.987 13.166 1.00 55.94 228 THR A O 1
ATOM 1864 N N . GLU A 1 229 ? -8.433 20.686 15.013 1.00 57.16 229 GLU A N 1
ATOM 1865 C CA . GLU A 1 229 ? -7.284 20.570 15.913 1.00 57.16 229 GLU A CA 1
ATOM 1866 C C . GLU A 1 229 ? -6.218 19.571 15.433 1.00 57.16 229 GLU A C 1
ATOM 1868 O O . GLU A 1 229 ? -5.063 19.945 15.36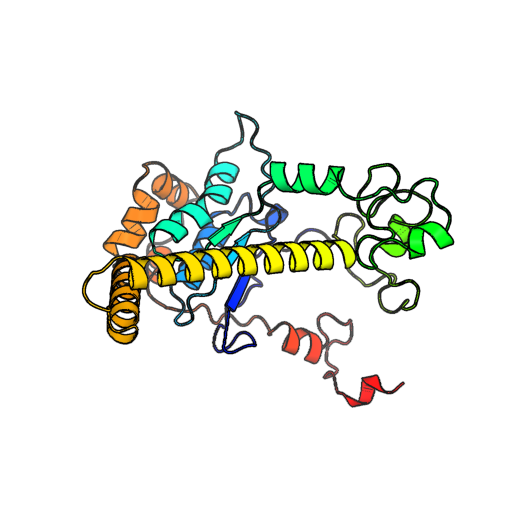5 1.00 57.16 229 GLU A O 1
ATOM 1873 N N . ALA A 1 230 ? -6.550 18.380 14.954 1.00 55.47 230 ALA A N 1
ATOM 1874 C CA . ALA A 1 230 ? -5.612 17.385 14.428 1.00 55.47 230 ALA A CA 1
ATOM 1875 C C . ALA A 1 230 ? -4.834 17.873 13.204 1.00 55.47 230 ALA A C 1
ATOM 1877 O O . ALA A 1 230 ? -3.629 17.643 13.099 1.00 55.47 230 ALA A O 1
ATOM 1878 N N . LEU A 1 231 ? -5.503 18.582 12.290 1.00 55.59 231 LEU A N 1
ATOM 1879 C CA . LEU A 1 231 ? -4.832 19.263 11.183 1.00 55.59 231 LEU A CA 1
ATOM 1880 C C . LEU A 1 231 ? -4.123 20.560 11.610 1.00 55.59 231 LEU A C 1
ATOM 1882 O O . LEU A 1 231 ? -3.188 20.990 10.933 1.00 55.59 231 LEU A O 1
ATOM 1886 N N . LEU A 1 232 ? -4.550 21.188 12.709 1.00 52.09 232 LEU A N 1
ATOM 1887 C CA . LEU A 1 232 ? -4.051 22.461 13.241 1.00 52.09 232 LEU A CA 1
ATOM 1888 C C . LEU A 1 232 ? -2.875 22.305 14.229 1.00 52.09 232 LEU A C 1
ATOM 1890 O O . LEU A 1 232 ? -2.085 23.237 14.361 1.00 52.09 232 LEU A O 1
ATOM 1894 N N . PHE A 1 233 ? -2.740 21.182 14.947 1.00 45.22 233 PHE A N 1
ATOM 1895 C CA . PHE A 1 233 ? -1.983 21.099 16.214 1.00 45.22 233 PHE A CA 1
ATOM 1896 C C . PHE A 1 233 ? -0.464 21.029 16.073 1.00 45.22 233 PHE A C 1
ATOM 1898 O O . PHE A 1 233 ? 0.263 20.956 17.063 1.00 45.22 233 PHE A O 1
ATOM 1905 N N . LYS A 1 234 ? 0.056 21.157 14.856 1.00 48.75 234 LYS A N 1
ATOM 1906 C CA . LYS A 1 234 ? 1.416 21.661 14.668 1.00 48.75 234 LYS A CA 1
ATOM 1907 C C . LYS A 1 234 ? 1.382 22.815 13.689 1.00 48.75 234 LYS A C 1
ATOM 1909 O O . LYS A 1 234 ? 1.682 22.588 12.527 1.00 48.75 234 LYS A O 1
ATOM 1914 N N . GLY A 1 235 ? 0.971 23.988 14.193 1.00 45.19 235 GLY A N 1
ATOM 1915 C CA . GLY A 1 235 ? 1.230 25.393 13.796 1.00 45.19 235 GLY A CA 1
ATOM 1916 C C . GLY A 1 235 ? 1.351 25.789 12.316 1.00 45.19 235 GLY A C 1
ATOM 1917 O O . GLY A 1 235 ? 0.867 26.846 11.920 1.00 45.19 235 GLY A O 1
ATOM 1918 N N . ASP A 1 236 ? 1.949 24.945 11.493 1.00 52.12 236 ASP A N 1
ATOM 1919 C CA . ASP A 1 236 ? 2.135 25.100 10.062 1.00 52.12 236 ASP A CA 1
ATOM 1920 C C . ASP A 1 236 ? 0.979 24.493 9.253 1.00 52.12 236 ASP A C 1
ATOM 1922 O O . ASP A 1 236 ? 0.700 24.977 8.166 1.00 52.12 236 ASP A O 1
ATOM 1926 N N . GLY A 1 237 ? 0.252 23.487 9.761 1.00 51.06 237 GLY A N 1
ATOM 1927 C CA . GLY A 1 237 ? -0.753 22.734 8.986 1.00 51.06 237 GLY A CA 1
ATOM 1928 C C . GLY A 1 237 ? -1.922 23.563 8.424 1.00 51.06 237 GLY A C 1
ATOM 1929 O O . GLY A 1 237 ? -2.323 23.358 7.276 1.00 51.06 237 GLY A O 1
ATOM 1930 N N . LEU A 1 238 ? -2.433 24.549 9.178 1.00 48.78 238 LEU A N 1
ATOM 1931 C CA . LEU A 1 238 ? -3.513 25.433 8.708 1.00 48.78 238 LEU A CA 1
ATOM 1932 C C . LEU A 1 238 ? -3.021 26.510 7.758 1.00 48.78 238 LEU A C 1
ATOM 1934 O O . LEU A 1 238 ? -3.625 26.716 6.716 1.00 48.78 238 LEU A O 1
ATOM 1938 N N . ASN A 1 239 ? -1.938 27.201 8.116 1.00 50.47 239 ASN A N 1
ATOM 1939 C CA . ASN A 1 239 ? -1.341 28.228 7.263 1.00 50.47 239 ASN A CA 1
ATOM 1940 C C . ASN A 1 239 ? -0.835 27.626 5.950 1.00 50.47 239 ASN A C 1
ATOM 1942 O O . ASN A 1 239 ? -0.723 28.322 4.953 1.00 50.47 239 ASN A O 1
ATOM 1946 N N . LEU A 1 240 ? -0.590 26.320 5.934 1.00 51.34 240 LEU A N 1
ATOM 1947 C CA . LEU A 1 240 ? -0.260 25.536 4.761 1.00 51.34 240 LEU A CA 1
ATOM 1948 C C . LEU A 1 240 ? -1.491 25.120 3.946 1.00 51.34 240 LEU A C 1
ATOM 1950 O O . LEU A 1 240 ? -1.438 25.206 2.728 1.00 51.34 240 LEU A O 1
ATOM 1954 N N . LEU A 1 241 ? -2.599 24.712 4.575 1.00 49.62 241 LEU A N 1
ATOM 1955 C CA . LEU A 1 241 ? -3.880 24.482 3.883 1.00 49.62 241 LEU A CA 1
ATOM 1956 C C . LEU A 1 241 ? -4.480 25.775 3.317 1.00 49.62 241 LEU A C 1
ATOM 1958 O O . LEU A 1 241 ? -5.055 25.766 2.233 1.00 49.62 241 LEU A O 1
ATOM 1962 N N . LEU A 1 242 ? -4.324 26.881 4.044 1.00 49.50 242 LEU A N 1
ATOM 1963 C CA . LEU A 1 242 ? -4.798 28.220 3.689 1.00 49.50 242 LEU A CA 1
ATOM 1964 C C . LEU A 1 242 ? -3.791 28.999 2.827 1.00 49.50 242 LEU A C 1
ATOM 1966 O O . LEU A 1 242 ? -4.181 29.918 2.113 1.00 49.50 242 LEU A O 1
ATOM 1970 N N . GLY A 1 243 ? -2.508 28.629 2.867 1.00 49.38 243 GLY A N 1
ATOM 1971 C CA . GLY A 1 243 ? -1.440 29.173 2.020 1.00 49.38 243 GLY A CA 1
ATOM 1972 C C . GLY A 1 243 ? -1.453 28.616 0.596 1.00 49.38 243 GLY A C 1
ATOM 1973 O O . GLY A 1 243 ? -0.756 29.132 -0.276 1.00 49.38 243 GLY A O 1
ATOM 1974 N N . MET A 1 244 ? -2.276 27.597 0.334 1.00 50.94 244 MET A N 1
ATOM 1975 C CA . MET A 1 244 ? -2.630 27.165 -1.015 1.00 50.94 244 MET A CA 1
ATOM 1976 C C . MET A 1 244 ? -3.654 28.143 -1.601 1.00 50.94 244 MET A C 1
ATOM 1978 O O . MET A 1 244 ? -4.858 27.952 -1.483 1.00 50.94 244 MET A O 1
ATOM 1982 N N . GLU A 1 245 ? -3.131 29.220 -2.188 1.00 43.97 245 GLU A N 1
ATOM 1983 C CA . GLU A 1 245 ? -3.789 30.110 -3.154 1.00 43.97 245 GLU A CA 1
ATOM 1984 C C . GLU A 1 245 ? -5.279 30.400 -2.887 1.00 43.97 245 GLU A C 1
ATOM 1986 O O . GLU A 1 245 ? -6.180 29.889 -3.545 1.00 43.97 245 GLU A O 1
ATOM 1991 N N . GLY A 1 246 ? -5.539 31.295 -1.934 1.00 45.28 246 GLY A N 1
ATOM 1992 C CA . GLY A 1 246 ? -6.564 32.337 -2.062 1.00 45.28 246 GLY A CA 1
ATOM 1993 C C . GLY A 1 246 ? -8.046 31.953 -2.128 1.00 45.28 246 GLY A C 1
ATOM 1994 O O . GLY A 1 246 ? -8.853 32.874 -2.165 1.00 45.28 246 GLY A O 1
ATOM 1995 N N . ASN A 1 247 ? -8.445 30.677 -2.146 1.00 46.44 247 ASN A N 1
ATOM 1996 C CA . ASN A 1 247 ? -9.864 30.316 -2.293 1.00 46.44 247 ASN A CA 1
ATOM 1997 C C . ASN A 1 247 ? -10.234 28.882 -1.868 1.00 46.44 247 ASN A C 1
ATOM 1999 O O . ASN A 1 247 ? -11.240 28.341 -2.336 1.00 46.44 247 ASN A O 1
ATOM 2003 N N . VAL A 1 248 ? -9.500 28.250 -0.944 1.00 50.44 248 VAL A N 1
ATOM 2004 C CA . VAL A 1 248 ? -10.077 27.115 -0.198 1.00 50.44 248 VAL A CA 1
ATOM 2005 C C . VAL A 1 248 ? -11.140 27.703 0.735 1.00 50.44 248 VAL A C 1
ATOM 2007 O O . VAL A 1 248 ? -10.874 28.052 1.882 1.00 50.44 248 VAL A O 1
ATOM 2010 N N . SER A 1 249 ? -12.324 27.950 0.168 1.00 52.22 249 SER A N 1
ATOM 2011 C CA . SER A 1 249 ? -13.431 28.645 0.821 1.00 52.22 249 SER A CA 1
ATOM 2012 C C . SER A 1 249 ? -13.801 27.957 2.138 1.00 52.22 249 SER A C 1
ATOM 2014 O O . SER A 1 249 ? -13.571 26.760 2.306 1.00 52.22 249 SER A O 1
ATOM 2016 N N . MET A 1 250 ? -14.431 28.681 3.067 1.00 52.47 250 MET A N 1
ATOM 2017 C CA . MET A 1 250 ? -15.045 28.078 4.263 1.00 52.47 250 MET A CA 1
ATOM 2018 C C . MET A 1 250 ? -15.888 26.832 3.937 1.00 52.47 250 MET A C 1
ATOM 2020 O O . MET A 1 250 ? -15.944 25.913 4.753 1.00 52.47 250 MET A O 1
ATOM 2024 N N . HIS A 1 251 ? -16.463 26.753 2.732 1.00 52.03 251 HIS A N 1
ATOM 2025 C CA . HIS A 1 251 ? -17.214 25.586 2.279 1.00 52.03 251 HIS A CA 1
ATOM 2026 C C . HIS A 1 251 ? -16.360 24.345 2.093 1.00 52.03 251 HIS A C 1
ATOM 2028 O O . HIS A 1 251 ? -16.869 23.256 2.295 1.00 52.03 251 HIS A O 1
ATOM 2034 N N . ALA A 1 252 ? -15.066 24.466 1.792 1.00 57.44 252 ALA A N 1
ATOM 2035 C CA . ALA A 1 252 ? -14.186 23.312 1.805 1.00 57.44 252 ALA A CA 1
ATOM 2036 C C . ALA A 1 252 ? -14.181 22.691 3.205 1.00 57.44 252 ALA A C 1
ATOM 2038 O O . ALA A 1 252 ? -14.416 21.499 3.316 1.00 57.44 252 ALA A O 1
ATOM 2039 N N . LYS A 1 253 ? -14.008 23.476 4.281 1.00 58.94 253 LYS A N 1
ATOM 2040 C CA . LYS A 1 253 ? -14.031 22.969 5.670 1.00 58.94 253 LYS A CA 1
ATOM 2041 C C . LYS A 1 253 ? -15.359 22.285 6.013 1.00 58.94 253 LYS A C 1
ATOM 2043 O O . LYS A 1 253 ? -15.358 21.236 6.659 1.00 58.94 253 LYS A O 1
ATOM 2048 N N . GLU A 1 254 ? -16.477 22.855 5.569 1.00 60.81 254 GLU A N 1
ATOM 2049 C CA . GLU A 1 254 ? -17.786 22.209 5.691 1.00 60.81 254 GLU A CA 1
ATOM 2050 C C . GLU A 1 254 ? -17.823 20.905 4.896 1.00 60.81 254 GLU A C 1
ATOM 2052 O O . GLU A 1 254 ? -18.035 19.865 5.499 1.00 60.81 254 GLU A O 1
ATOM 2057 N N . TRP A 1 255 ? -17.479 20.906 3.608 1.00 60.00 255 TRP A N 1
ATOM 2058 C CA . TRP A 1 255 ? -17.422 19.705 2.771 1.00 60.00 255 TRP A CA 1
ATOM 2059 C C . TRP A 1 255 ? -16.465 18.644 3.321 1.00 60.00 255 TRP A C 1
ATOM 2061 O O . TRP A 1 255 ? -16.748 17.456 3.232 1.00 60.00 255 TRP A O 1
ATOM 2071 N N . PHE A 1 256 ? -15.334 19.025 3.910 1.00 59.03 256 PHE A N 1
ATOM 2072 C CA . PHE A 1 256 ? -14.378 18.115 4.541 1.00 59.03 256 PHE A CA 1
ATOM 2073 C C . PHE A 1 256 ? -15.014 17.343 5.704 1.00 59.03 256 PHE A C 1
ATOM 2075 O O . PHE A 1 256 ? -14.627 16.205 5.946 1.00 59.03 256 PHE A O 1
ATOM 2082 N N . THR A 1 257 ? -15.980 17.946 6.402 1.00 59.97 257 THR A N 1
ATOM 2083 C CA . THR A 1 257 ? -16.497 17.462 7.692 1.00 59.97 257 THR A CA 1
ATOM 2084 C C . THR A 1 257 ? -17.982 17.101 7.690 1.00 59.97 257 THR A C 1
ATOM 2086 O O . THR A 1 257 ? -18.451 16.504 8.657 1.00 59.97 257 THR A O 1
ATOM 2089 N N . SER A 1 258 ? -18.741 17.470 6.654 1.00 57.94 258 SER A N 1
ATOM 2090 C CA . SER A 1 258 ? -20.205 17.386 6.652 1.00 57.94 258 SER A CA 1
ATOM 2091 C C . SER A 1 258 ? -20.764 16.059 6.149 1.00 57.94 258 SER A C 1
ATOM 2093 O O . SER A 1 258 ? -21.910 15.757 6.464 1.00 57.94 258 SER A O 1
ATOM 2095 N N . GLU A 1 259 ? -19.999 15.263 5.395 1.00 58.34 259 GLU A N 1
ATOM 2096 C CA . GLU A 1 259 ? -20.508 14.024 4.791 1.00 58.34 259 GLU A CA 1
ATOM 2097 C C . GLU A 1 259 ? -19.510 12.865 4.882 1.00 58.34 259 GLU A C 1
ATOM 2099 O O . GLU A 1 259 ? -18.316 13.021 4.618 1.00 58.34 259 GLU A O 1
ATOM 2104 N N . ALA A 1 260 ? -20.028 11.683 5.230 1.00 55.03 260 ALA A N 1
ATOM 2105 C CA . ALA A 1 260 ? -19.253 10.461 5.449 1.00 55.03 260 ALA A CA 1
ATOM 2106 C C . ALA A 1 260 ? -18.703 9.821 4.156 1.00 55.03 260 ALA A C 1
ATOM 2108 O O . ALA A 1 260 ? -17.922 8.877 4.233 1.00 55.03 260 ALA A O 1
ATOM 2109 N N . SER A 1 261 ? -19.076 10.311 2.968 1.00 54.03 261 SER A N 1
ATOM 2110 C CA . SER A 1 261 ? -18.654 9.718 1.693 1.00 54.03 261 SER A CA 1
ATOM 2111 C C . SER A 1 261 ? -18.627 10.739 0.550 1.00 54.03 261 SER A C 1
ATOM 2113 O O . SER A 1 261 ? -19.421 11.674 0.506 1.00 54.03 261 SER A O 1
ATOM 2115 N N . VAL A 1 262 ? -17.656 10.603 -0.364 1.00 50.16 262 VAL A N 1
ATOM 2116 C CA . VAL A 1 262 ? -17.671 11.287 -1.670 1.00 50.16 262 VAL A CA 1
ATOM 2117 C C . VAL A 1 262 ? -18.173 10.271 -2.683 1.00 50.16 262 VAL A C 1
ATOM 2119 O O . VAL A 1 262 ? -17.385 9.503 -3.235 1.00 50.16 262 VAL A O 1
ATOM 2122 N N . CYS A 1 263 ? -19.469 10.287 -2.968 1.00 45.16 263 CYS A N 1
ATOM 2123 C CA . CYS A 1 263 ? -19.997 9.611 -4.148 1.00 45.16 263 CYS A CA 1
ATOM 2124 C C . CYS A 1 263 ? -19.886 10.558 -5.349 1.00 45.16 263 CYS A C 1
ATOM 2126 O O . CYS A 1 263 ? -20.889 11.030 -5.875 1.00 45.16 263 CYS A O 1
ATOM 2128 N N . HIS A 1 264 ? -18.663 10.902 -5.764 1.00 40.47 264 HIS A N 1
ATOM 2129 C CA . HIS A 1 264 ? -18.494 11.495 -7.090 1.00 40.47 264 HIS A CA 1
ATOM 2130 C C . HIS A 1 264 ? -18.638 10.385 -8.129 1.00 40.47 264 HIS A C 1
ATOM 2132 O O . HIS A 1 264 ? -18.258 9.244 -7.892 1.00 40.47 264 HIS A O 1
ATOM 2138 N N . THR A 1 265 ? -19.209 10.707 -9.283 1.00 40.12 265 THR A N 1
ATOM 2139 C CA . THR A 1 265 ? -19.392 9.790 -10.410 1.00 40.12 265 THR A CA 1
ATOM 2140 C C . THR A 1 265 ? -18.045 9.431 -11.047 1.00 40.12 265 THR A C 1
ATOM 2142 O O . THR A 1 265 ? -17.726 9.913 -12.130 1.00 40.12 265 THR A O 1
ATOM 2145 N N . ALA A 1 266 ? -17.233 8.602 -10.398 1.00 47.03 266 ALA A N 1
ATOM 2146 C CA . ALA A 1 266 ? -16.251 7.801 -11.113 1.00 47.03 266 ALA A CA 1
ATOM 2147 C C . ALA A 1 266 ? -16.858 6.418 -11.290 1.00 47.03 266 ALA A C 1
ATOM 2149 O O . ALA A 1 266 ? -17.322 5.772 -10.350 1.00 47.03 266 ALA A O 1
ATOM 2150 N N . ILE A 1 267 ? -16.908 6.002 -12.542 1.00 46.91 267 ILE A N 1
ATOM 2151 C CA . ILE A 1 267 ? -17.387 4.695 -12.938 1.00 46.91 267 ILE A CA 1
ATOM 2152 C C . ILE A 1 267 ? -16.517 3.661 -12.203 1.00 46.91 267 ILE A C 1
ATOM 2154 O O . ILE A 1 267 ? -15.298 3.653 -12.393 1.00 46.91 267 ILE A O 1
ATOM 2158 N N . LEU A 1 268 ? -17.125 2.798 -11.373 1.00 49.09 268 LEU A N 1
ATOM 2159 C CA . LEU A 1 268 ? -16.413 1.748 -10.621 1.00 49.09 268 LEU A CA 1
ATOM 2160 C C . LEU A 1 268 ? -15.391 1.052 -11.531 1.00 49.09 268 LEU A C 1
ATOM 2162 O O . LEU A 1 268 ? -15.723 0.819 -12.689 1.00 49.09 268 LEU A O 1
ATOM 2166 N N . PRO A 1 269 ? -14.194 0.636 -11.083 1.00 51.78 269 PRO A N 1
ATOM 2167 C CA . PRO A 1 269 ? -13.232 -0.033 -11.967 1.00 51.78 269 PRO A CA 1
ATOM 2168 C C . PRO A 1 269 ? -13.835 -1.219 -12.740 1.00 51.78 269 PRO A C 1
ATOM 2170 O O . PRO A 1 269 ? -13.531 -1.417 -13.916 1.00 51.78 269 PRO A O 1
ATOM 2173 N N . ALA A 1 270 ? -14.748 -1.967 -12.112 1.00 48.53 270 ALA A N 1
ATOM 2174 C CA . ALA A 1 270 ? -15.531 -3.016 -12.762 1.00 48.53 270 ALA A CA 1
ATOM 2175 C C . ALA A 1 270 ? -16.508 -2.465 -13.815 1.00 48.53 270 ALA A C 1
ATOM 2177 O O . ALA A 1 270 ? -16.586 -3.005 -14.913 1.00 48.53 270 ALA A O 1
ATOM 2178 N N . GLN A 1 271 ? -17.193 -1.361 -13.522 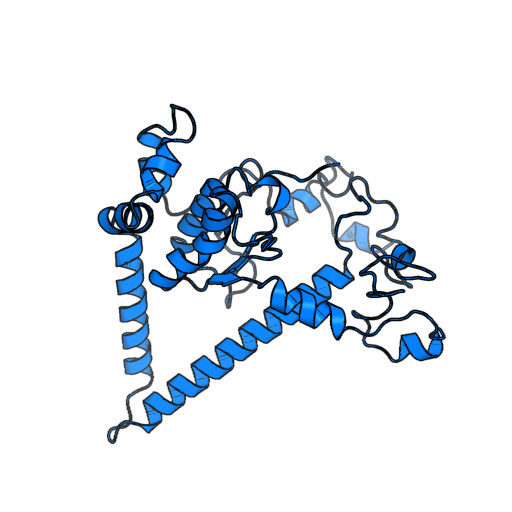1.00 48.34 271 GLN A N 1
ATOM 2179 C CA . GLN A 1 271 ? -18.091 -0.678 -14.450 1.00 48.34 271 GLN A CA 1
ATOM 2180 C C . GLN A 1 271 ? -17.322 0.027 -15.587 1.00 48.34 271 GLN A C 1
ATOM 2182 O O . GLN A 1 271 ? -17.805 0.067 -16.706 1.00 48.34 271 GLN A O 1
ATOM 2187 N N . SER A 1 272 ? -16.097 0.507 -15.358 1.00 53.22 272 SER A N 1
ATOM 2188 C CA . SER A 1 272 ? -15.237 1.143 -16.366 1.00 53.22 272 SER A CA 1
ATOM 2189 C C . SER A 1 272 ? -14.712 0.105 -17.348 1.00 53.22 272 SER A C 1
ATOM 2191 O O . SER A 1 272 ? -14.604 0.366 -18.544 1.00 53.22 272 SER A O 1
ATOM 2193 N N . ARG A 1 273 ? -14.424 -1.104 -16.845 1.00 55.38 273 ARG A N 1
ATOM 2194 C CA . ARG A 1 273 ? -14.136 -2.284 -17.669 1.00 55.38 273 ARG A CA 1
ATOM 2195 C C . ARG A 1 273 ? -15.383 -2.772 -18.399 1.00 55.38 273 ARG A C 1
ATOM 2197 O O . ARG A 1 273 ? -15.283 -3.089 -19.577 1.00 55.38 273 ARG A O 1
ATOM 2204 N N . TYR A 1 274 ? -16.532 -2.802 -17.718 1.00 58.78 274 TYR A N 1
ATOM 2205 C CA . TYR A 1 274 ? -17.817 -3.176 -18.307 1.00 58.78 274 TYR A CA 1
ATOM 2206 C C . TYR A 1 274 ? -18.190 -2.249 -19.460 1.00 58.78 274 TYR A C 1
ATOM 2208 O O . TYR A 1 274 ? -18.513 -2.731 -20.527 1.00 58.78 274 TYR A O 1
ATOM 2216 N N . LEU A 1 275 ? -18.081 -0.935 -19.281 1.00 55.91 275 LEU A N 1
ATOM 2217 C CA . LEU A 1 275 ? -18.406 0.074 -20.293 1.00 55.91 275 LEU A CA 1
ATOM 2218 C C . LEU A 1 275 ? -17.287 0.281 -21.332 1.00 55.91 275 LEU A C 1
ATOM 2220 O O . LEU A 1 275 ? -17.411 1.114 -22.228 1.00 55.91 275 LEU A O 1
ATOM 2224 N N . GLY A 1 276 ? -16.191 -0.468 -21.200 1.00 51.22 276 GLY A N 1
ATOM 2225 C CA . GLY A 1 276 ? -15.115 -0.542 -22.178 1.00 51.22 276 GLY A CA 1
ATOM 2226 C C . GLY A 1 276 ? -14.182 0.669 -22.257 1.00 51.22 276 GLY A C 1
ATOM 2227 O O . GLY A 1 276 ? -13.280 0.687 -23.096 1.00 51.22 276 GLY A O 1
ATOM 2228 N N . TYR A 1 277 ? -14.322 1.641 -21.351 1.00 52.50 277 TYR A N 1
ATOM 2229 C CA . TYR A 1 277 ? -13.502 2.861 -21.311 1.00 52.50 277 TYR A CA 1
ATOM 2230 C C . TYR A 1 277 ? -12.005 2.584 -21.114 1.00 52.50 277 TYR A C 1
ATOM 2232 O O . TYR A 1 277 ? -11.159 3.295 -21.647 1.00 52.50 277 TYR A O 1
ATOM 2240 N N . VAL A 1 278 ? -11.661 1.522 -20.376 1.00 49.72 278 VAL A N 1
ATOM 2241 C CA . VAL A 1 278 ? -10.262 1.122 -20.109 1.00 49.72 278 VAL A CA 1
ATOM 2242 C C . VAL A 1 278 ? -9.781 -0.055 -20.962 1.00 49.72 278 VAL A C 1
ATOM 2244 O O . VAL A 1 278 ? -8.617 -0.438 -20.873 1.00 49.72 278 VAL A O 1
ATOM 2247 N N . THR A 1 279 ? -10.660 -0.660 -21.765 1.00 52.62 279 THR A N 1
ATOM 2248 C CA . THR A 1 279 ? -10.349 -1.832 -22.608 1.00 52.62 279 THR A CA 1
ATOM 2249 C C . THR A 1 279 ? -10.358 -1.513 -24.102 1.00 52.62 279 THR A C 1
ATOM 2251 O O . THR A 1 279 ? -10.316 -2.438 -24.908 1.00 52.62 279 THR A O 1
ATOM 2254 N N . GLU A 1 280 ? -10.388 -0.225 -24.468 1.00 55.03 280 GLU A N 1
ATOM 2255 C CA . GLU A 1 280 ? -10.464 0.254 -25.859 1.00 55.03 280 GLU A CA 1
ATOM 2256 C C . GLU A 1 280 ? -11.739 -0.207 -26.596 1.00 55.03 280 GLU A C 1
ATOM 2258 O O . GLU A 1 280 ? -11.775 -0.247 -27.822 1.00 55.03 280 GLU A O 1
ATOM 2263 N N . ARG A 1 281 ? -12.801 -0.533 -25.846 1.00 53.53 281 ARG A N 1
ATOM 2264 C CA . ARG A 1 281 ? -14.119 -0.934 -26.363 1.00 53.53 281 ARG A CA 1
ATOM 2265 C C . ARG A 1 281 ? -15.207 0.039 -25.910 1.00 53.53 281 ARG A C 1
ATOM 2267 O O . ARG A 1 281 ? -16.215 -0.378 -25.347 1.00 53.53 281 ARG A O 1
ATOM 2274 N N . GLU A 1 282 ? -14.972 1.341 -26.066 1.00 50.59 282 GLU A N 1
ATOM 2275 C CA . GLU A 1 282 ? -15.938 2.359 -25.638 1.00 50.59 282 GLU A CA 1
ATOM 2276 C C . GLU A 1 282 ? -17.330 2.068 -26.215 1.00 50.59 282 GLU A C 1
ATOM 2278 O O . GLU A 1 282 ? -17.519 2.051 -27.430 1.00 50.59 282 GLU A O 1
ATOM 2283 N N . GLY A 1 283 ? -18.305 1.834 -25.332 1.00 58.12 283 GLY A N 1
ATOM 2284 C CA . GLY A 1 283 ? -19.698 1.605 -25.720 1.00 58.12 283 GLY A CA 1
ATOM 2285 C C . GLY A 1 283 ? -20.100 0.145 -25.955 1.00 58.12 283 GLY A C 1
ATOM 2286 O O . GLY A 1 283 ? -21.281 -0.096 -26.200 1.00 58.12 283 GLY A O 1
ATOM 2287 N N . GLU A 1 284 ? -19.193 -0.828 -25.822 1.00 60.91 284 GLU A N 1
ATOM 2288 C CA . GLU A 1 284 ? -19.545 -2.255 -25.858 1.00 60.91 284 GLU A CA 1
ATOM 2289 C C . GLU A 1 284 ? -19.511 -2.865 -24.447 1.00 60.91 284 GLU A C 1
ATOM 2291 O O . GLU A 1 284 ? -18.427 -3.059 -23.887 1.00 60.91 284 GLU A O 1
ATOM 2296 N N . PRO A 1 285 ? -20.679 -3.198 -23.859 1.00 55.00 285 PRO A N 1
ATOM 2297 C CA . PRO A 1 285 ? -20.742 -3.810 -22.545 1.00 55.00 285 PRO A CA 1
ATOM 2298 C C . PRO A 1 285 ? -19.971 -5.134 -22.498 1.00 55.00 285 PRO A C 1
ATOM 2300 O O . PRO A 1 285 ? -20.159 -6.019 -23.334 1.00 55.00 285 PRO A O 1
ATOM 2303 N N . TYR A 1 286 ? -19.118 -5.296 -21.494 1.00 52.09 286 TYR A N 1
ATOM 2304 C CA . TYR A 1 286 ? -18.328 -6.507 -21.299 1.00 52.09 286 TYR A CA 1
ATOM 2305 C C . TYR A 1 286 ? -19.243 -7.669 -20.873 1.00 52.09 286 TYR A C 1
ATOM 2307 O O . TYR A 1 286 ? -19.677 -7.737 -19.723 1.00 52.09 286 TYR A O 1
ATOM 2315 N N . THR A 1 287 ? -19.548 -8.592 -21.787 1.00 58.38 287 THR A N 1
ATOM 2316 C CA . THR A 1 287 ? -20.316 -9.816 -21.500 1.00 58.38 287 THR A CA 1
ATOM 2317 C C . THR A 1 287 ? -19.390 -11.013 -21.262 1.00 58.38 287 THR A C 1
ATOM 2319 O O . THR A 1 287 ? -18.341 -11.147 -21.893 1.00 58.38 287 THR A O 1
ATOM 2322 N N . PHE A 1 288 ? -19.779 -11.910 -20.347 1.00 45.38 288 PHE A N 1
ATOM 2323 C CA . PHE A 1 288 ? -19.025 -13.135 -20.026 1.00 45.38 288 PHE A CA 1
ATOM 2324 C C . PHE A 1 288 ? -18.848 -14.079 -21.232 1.00 45.38 288 PHE A C 1
ATOM 2326 O O . PHE A 1 288 ? -17.890 -14.851 -21.269 1.00 45.38 288 PHE A O 1
ATOM 2333 N N . ASP A 1 289 ? -19.720 -13.988 -22.239 1.00 52.88 289 ASP A N 1
ATOM 2334 C CA . ASP A 1 289 ? -19.657 -14.811 -23.452 1.00 52.88 289 ASP A CA 1
ATOM 2335 C C . ASP A 1 289 ? -18.429 -14.504 -24.325 1.00 52.88 289 ASP A C 1
ATOM 2337 O O . ASP A 1 289 ? -17.928 -15.381 -25.028 1.00 52.88 289 ASP A O 1
ATOM 2341 N N . ASN A 1 290 ? -17.852 -13.304 -24.199 1.00 49.28 290 ASN A N 1
ATOM 2342 C CA . ASN A 1 290 ? -16.636 -12.904 -24.913 1.00 49.28 290 ASN A CA 1
ATOM 2343 C C . ASN A 1 290 ? -15.348 -13.565 -24.379 1.00 49.28 290 ASN A C 1
ATOM 2345 O O . ASN A 1 290 ? -14.271 -13.303 -24.908 1.00 49.28 290 ASN A O 1
ATOM 2349 N N . TYR A 1 291 ? -15.434 -14.395 -23.332 1.00 39.81 291 TYR A N 1
ATOM 2350 C CA . TYR A 1 291 ? -14.285 -15.048 -22.689 1.00 39.81 291 TYR A CA 1
ATOM 2351 C C . TYR A 1 291 ? -14.019 -16.479 -23.192 1.00 39.81 291 TYR A C 1
ATOM 2353 O O . TYR A 1 291 ? -13.050 -17.106 -22.766 1.00 39.81 291 TYR A O 1
ATOM 2361 N N . ARG A 1 292 ? -14.889 -17.027 -24.055 1.00 39.25 292 ARG A N 1
ATOM 2362 C CA . ARG A 1 292 ? -14.820 -18.427 -24.518 1.00 39.25 292 ARG A CA 1
ATOM 2363 C C . ARG A 1 292 ? -14.128 -18.652 -25.868 1.00 39.25 292 ARG A C 1
ATOM 2365 O O . ARG A 1 292 ? -14.110 -19.796 -26.311 1.00 39.25 292 ARG A O 1
ATOM 2372 N N . ASN A 1 293 ? -13.530 -17.624 -26.472 1.00 37.41 293 ASN A N 1
ATOM 2373 C CA . ASN A 1 293 ? -12.739 -17.749 -27.703 1.00 37.41 293 ASN A CA 1
ATOM 2374 C C . ASN A 1 293 ? -11.298 -17.286 -27.491 1.00 37.41 293 ASN A C 1
ATOM 2376 O O . ASN A 1 293 ? -11.119 -16.163 -26.967 1.00 37.41 293 ASN A O 1
#

Organism: Cyclophora tenuis (NCBI:txid216820)

Secondary structure (DSSP, 8-state):
--PPPGGGT----TT--S-SS--EEEE--HHHHGGGHHHHHHHHHHHHTSTT-PEEEE--------TT--HHHHHHHHHHHHHHTTT--EEE--HHHHHHHHHHSPP-TT--HHHHTTS-TTTTTTEETTEES-STTTHHHHSS-BTTB-TTTT-TT--TTS--HHHHHHHHHHHHHHHHHHHHHHHHHHHHHHHSSSS---HHHHHHHHHHHHHHHHHHHHSHHHHHHHHHSSTTHHHHHHSSTT---HHHHHHHHH-S--------HHHHHHTTTTTT-TT----GGGG--

Foldseek 3Di:
DDADACQPFDFPPPPDDPDPPAAEDEDDRCPPCLVPLVSVLLVVLLCCLAPRLHEYEYDPLVCVPDVPDDPSSVSNVCSQVLSVQLVRHYYYDDVVNVVVVLVPQDECEPPDPVRLVVDPQLSRLQHHPSDGCDDDDRSVVPQAHDPPGPPRPPAPPDDSPDGGPSVVVVVVVVVVVVVVVVVVVVVVVLVCVQVVDPDRDDVVNVVVVVVVVSVVSSVCSLPLVNVCCSQPVPPVSVCVVVVPDDDCDPVVSCVSRVDSGRRDPNQPPQRCVQCCVRVVNHRHGDDPVVVPD